Protein 7EZB (pdb70)

Foldseek 3Di:
DAAEEEFEEEEAWDPPLQSVLLQCCQAVVAGDPPDDDDPPDQWDWDWDADPVRRYIYIYTYGYDVLLVRLPRGQEYEQTGEQLDVVRVVCSVVRQVSNCVSHVHHHAYAYEHEPVVPPVRGDHDPVNSVVVCVVVVHHYYYAYSHVGPCSNVRVVVSVVVSVVVVVVVVVVVVD/DQAEEEFEEEEAWFPPLQSVLLVCCQAPVDGDPVLPWHWDAPVVRRYIYIYRYAYDPDGDDQDLADPDRLPRGQEYEQTGEQLDVVRVVCSVSRQNRNCSHHVHHHAYAYEHEPVVPPVRGDHDPVNSVVVCVVVVHHYYYYYSHVGPCSNVRVVVRVVVSVVVVVVVVVD

Sequence (345 aa):
MPAEYRYKIVMLGDGAVGKTAMMTTRFTQNNFFDTTDYKRTIGSDFAVKRLQLDDINAHVTLQIWDLVRQGFYRGARGGLLLYDVTRRRTFINIENWKEEAFRRSSLQKEIPLVVVANKVDLKDSRVVATEEGEEEYAKNNSFMMYVESSALTGENVEEAYANNLCRIMIEEESKDISEMTSTMPAEEYRRYKIVMLGDGAVGKTAMTTRFTQNFFDTDFAVVKRRLQLDDINAHVTLQIWDDLAGQPRFEESSVRQQGFYRGARRGGLLLYDVTRRRRTFINIENWKEEAFRSLQKEIPLVVVANKVDLKDSSRVVATEEGEEEYAKNNSFMYVVESSSALTGENVEEEEAYANNLCRIMIEEESKDISEM

Structure (mmCIF, N/CA/C/O backbone):
data_7EZB
#
_entry.id   7EZB
#
_cell.length_a   68.791
_cell.length_b   68.791
_cell.length_c   66.346
_cell.angle_alpha   90.00
_cell.angle_beta   90.00
_cell.angle_gamma   120.00
#
_symmetry.space_group_name_H-M   'P 31'
#
loop_
_entity.id
_entity.type
_entity.pdbx_description
1 polymer 'Thorarchaeota Rab'
2 non-polymer "GUANOSINE-5'-DIPHOSPHATE"
3 non-polymer 'MAGNESIUM ION'
4 water water
#
loop_
_atom_site.group_PDB
_atom_site.id
_atom_site.type_symbol
_atom_site.label_atom_id
_atom_site.label_alt_id
_atom_site.label_comp_id
_atom_site.label_asym_id
_atom_site.label_entity_id
_atom_site.label_seq_id
_atom_site.pdbx_PDB_ins_code
_atom_site.Cartn_x
_atom_site.Cartn_y
_atom_site.Cartn_z
_atom_site.occupancy
_atom_site.B_iso_or_equiv
_atom_site.auth_seq_id
_atom_site.auth_comp_id
_atom_site.auth_asym_id
_atom_site.auth_atom_id
_atom_site.pdbx_PDB_model_num
ATOM 1 N N . MET A 1 1 ? -11.770 0.559 -17.403 1.00 36.15 1 MET A N 1
ATOM 2 C CA . MET A 1 1 ? -11.021 1.204 -18.475 1.00 41.75 1 MET A CA 1
ATOM 3 C C . MET A 1 1 ? -10.087 2.258 -17.884 1.00 34.39 1 MET A C 1
ATOM 4 O O . MET A 1 1 ? -10.441 2.931 -16.914 1.00 37.28 1 MET A O 1
ATOM 9 N N . PRO A 1 2 ? -8.889 2.392 -18.445 1.00 34.60 2 PRO A N 1
ATOM 10 C CA . PRO A 1 2 ? -7.955 3.397 -17.929 1.00 29.83 2 PRO A CA 1
ATOM 11 C C . PRO A 1 2 ? -8.444 4.803 -18.229 1.00 33.58 2 PRO A C 1
ATOM 12 O O . PRO A 1 2 ? -9.173 5.044 -19.194 1.00 32.31 2 PRO A O 1
ATOM 16 N N . ALA A 1 3 ? -8.053 5.735 -17.365 1.00 23.43 3 ALA A N 1
ATOM 17 C CA . ALA A 1 3 ? -8.221 7.147 -17.666 1.00 24.15 3 ALA A CA 1
ATOM 18 C C . ALA A 1 3 ? -7.289 7.511 -18.813 1.00 25.55 3 ALA A C 1
ATOM 19 O O . ALA A 1 3 ? -6.176 6.991 -18.906 1.00 28.18 3 ALA A O 1
ATOM 21 N N . GLU A 1 4 ? -7.728 8.425 -19.676 1.00 22.19 4 GLU A N 1
ATOM 22 C CA . GLU A 1 4 ? -6.990 8.756 -20.890 1.00 20.83 4 GLU A CA 1
ATOM 23 C C . GLU A 1 4 ? -6.525 10.203 -20.844 1.00 17.99 4 GLU A C 1
ATOM 24 O O . GLU A 1 4 ? -7.309 11.107 -20.527 1.00 25.56 4 GLU A O 1
ATOM 30 N N . TYR A 1 5 ? -5.250 10.417 -21.163 1.00 14.71 5 TYR A N 1
ATOM 31 C CA . TYR A 1 5 ? -4.672 11.746 -21.173 1.00 13.48 5 TYR A CA 1
ATOM 32 C C . TYR A 1 5 ? -3.856 11.905 -22.444 1.00 20.62 5 TYR A C 1
ATOM 33 O O . TYR A 1 5 ? -3.358 10.925 -23.001 1.00 16.89 5 TYR A O 1
ATOM 42 N N . ARG A 1 6 ? -3.738 13.150 -22.907 1.00 16.40 6 ARG A N 1
ATOM 43 C CA . ARG A 1 6 ? -3.011 13.473 -24.132 1.00 15.69 6 ARG A CA 1
ATOM 44 C C . ARG A 1 6 ? -2.186 14.721 -23.874 1.00 14.38 6 ARG A C 1
ATOM 45 O O . ARG A 1 6 ? -2.733 15.726 -23.398 1.00 16.42 6 ARG A O 1
ATOM 53 N N . TYR A 1 7 ? -0.896 14.685 -24.226 1.00 11.59 7 TYR A N 1
ATOM 54 C CA . TYR A 1 7 ? -0.032 15.843 -24.012 1.00 10.33 7 TYR A CA 1
ATOM 55 C C . TYR A 1 7 ? 0.999 16.008 -25.114 1.00 11.95 7 TYR A C 1
ATOM 56 O O . TYR A 1 7 ? 1.562 15.029 -25.606 1.00 14.20 7 TYR A O 1
ATOM 65 N N . LYS A 1 8 ? 1.282 17.265 -25.444 1.00 13.04 8 LYS A N 1
ATOM 66 C CA . LYS A 1 8 ? 2.448 17.631 -26.237 1.00 13.85 8 LYS A CA 1
ATOM 67 C C . LYS A 1 8 ? 3.579 17.976 -25.281 1.00 11.69 8 LYS A C 1
ATOM 68 O O . LYS A 1 8 ? 3.385 18.756 -24.342 1.00 12.84 8 LYS A O 1
ATOM 74 N N . ILE A 1 9 ? 4.753 17.399 -25.517 1.00 12.17 9 ILE A N 1
ATOM 75 C CA . ILE A 1 9 ? 5.931 17.736 -24.731 1.00 11.61 9 ILE A CA 1
ATOM 76 C C . ILE A 1 9 ? 7.068 18.114 -25.670 1.00 12.58 9 ILE A C 1
ATOM 77 O O . ILE A 1 9 ? 7.093 17.728 -26.841 1.00 13.84 9 ILE A O 1
ATOM 82 N N . VAL A 1 10 ? 8.007 18.897 -25.141 1.00 12.18 10 VAL A N 1
ATOM 83 C CA . VAL A 1 10 ? 9.160 19.379 -25.899 1.00 11.78 10 VAL A CA 1
ATOM 84 C C . VAL A 1 10 ? 10.450 18.810 -25.320 1.00 11.78 10 VAL A C 1
ATOM 85 O O . VAL A 1 10 ? 10.605 18.700 -24.096 1.00 12.77 10 VAL A O 1
ATOM 89 N N . MET A 1 11 ? 11.378 18.458 -26.213 1.00 12.46 11 MET A N 1
ATOM 90 C CA . MET A 1 11 ? 12.743 18.088 -25.847 1.00 11.93 11 MET A CA 1
ATOM 91 C C . MET A 1 11 ? 13.620 19.328 -25.996 1.00 12.51 11 MET A C 1
ATOM 92 O O . MET A 1 11 ? 13.671 19.933 -27.071 1.00 14.95 11 MET A O 1
ATOM 97 N N . LEU A 1 12 ? 14.298 19.708 -24.918 1.00 11.98 12 LEU A N 1
ATOM 98 C CA . LEU A 1 12 ? 15.091 20.925 -24.879 1.00 12.61 12 LEU A CA 1
ATOM 99 C C . LEU A 1 12 ? 16.544 20.591 -24.584 1.00 12.28 12 LEU A C 1
ATOM 100 O O . LEU A 1 12 ? 16.848 19.599 -23.917 1.00 14.00 12 LEU A O 1
ATOM 105 N N . GLY A 1 13 ? 17.435 21.436 -25.080 1.00 12.42 13 GLY A N 1
ATOM 106 C CA . GLY A 1 13 ? 18.856 21.303 -24.813 1.00 15.97 13 GLY A CA 1
ATOM 107 C C . GLY A 1 13 ? 19.679 21.587 -26.053 1.00 16.72 13 GLY A C 1
ATOM 108 O O . GLY A 1 13 ? 19.182 21.604 -27.181 1.00 16.97 13 GLY A O 1
ATOM 109 N N . ASP A 1 14 ? 20.973 21.808 -25.833 1.00 14.65 14 ASP A N 1
ATOM 110 C CA . ASP A 1 14 ? 21.897 22.194 -26.892 1.00 16.62 14 ASP A CA 1
ATOM 111 C C . ASP A 1 14 ? 22.015 21.081 -27.934 1.00 16.29 14 ASP A C 1
ATOM 112 O O . ASP A 1 14 ? 21.600 19.937 -27.734 1.00 16.00 14 ASP A O 1
ATOM 117 N N . GLY A 1 15 ? 22.606 21.432 -29.071 1.00 20.54 15 GLY A N 1
ATOM 118 C CA . GLY A 1 15 ? 22.814 20.434 -30.105 1.00 18.31 15 GLY A CA 1
ATOM 119 C C . GLY A 1 15 ? 23.708 19.309 -29.616 1.00 19.86 15 GLY A C 1
ATOM 120 O O . GLY A 1 15 ? 24.639 19.520 -28.832 1.00 18.72 15 GLY A O 1
ATOM 121 N N . ALA A 1 16 ? 23.400 18.098 -30.074 1.00 15.74 16 ALA A N 1
ATOM 122 C CA . ALA A 1 16 ? 24.178 16.891 -29.800 1.00 16.63 16 ALA A CA 1
ATOM 123 C C . ALA A 1 16 ? 24.144 16.449 -28.339 1.00 17.68 16 ALA A C 1
ATOM 124 O O . ALA A 1 16 ? 25.009 15.681 -27.909 1.00 17.96 16 ALA A O 1
ATOM 126 N N . VAL A 1 17 ? 23.155 16.886 -27.554 1.00 14.76 17 VAL A N 1
ATOM 127 C CA . VAL A 1 17 ? 23.046 16.381 -26.184 1.00 13.37 17 VAL A CA 1
ATOM 128 C C . VAL A 1 17 ? 22.339 15.035 -26.130 1.00 15.19 17 VAL A C 1
ATOM 129 O O . VAL A 1 17 ? 22.440 14.331 -25.114 1.00 13.78 17 VAL A O 1
ATOM 133 N N 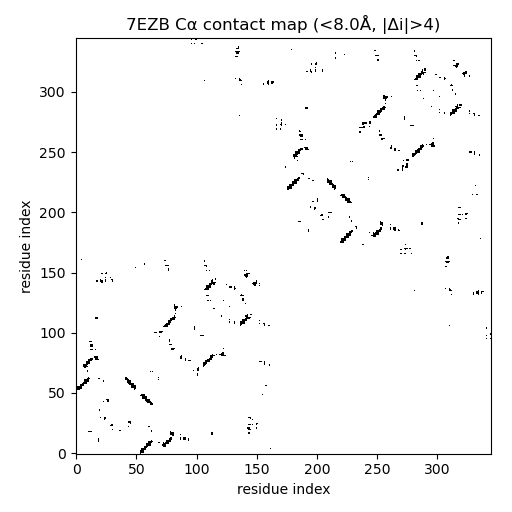. GLY A 1 18 ? 21.642 14.666 -27.194 1.00 14.16 18 GLY A N 1
ATOM 134 C CA . GLY A 1 18 ? 20.926 13.411 -27.269 1.00 14.09 18 GLY A CA 1
ATOM 135 C C . GLY A 1 18 ? 19.415 13.506 -27.302 1.00 12.68 18 GLY A C 1
ATOM 136 O O . GLY A 1 18 ? 18.755 12.525 -26.931 1.00 12.44 18 GLY A O 1
ATOM 137 N N . LYS A 1 19 ? 18.848 14.649 -27.710 1.00 11.32 19 LYS A N 1
ATOM 138 C CA . LYS A 1 19 ? 17.398 14.791 -27.761 1.00 9.97 19 LYS A CA 1
ATOM 139 C C . LYS A 1 19 ? 16.778 13.786 -28.721 1.00 14.25 19 LYS A C 1
ATOM 140 O O . LYS A 1 19 ? 15.819 13.096 -28.373 1.00 13.81 19 LYS A O 1
ATOM 146 N N . THR A 1 20 ? 17.310 13.694 -29.941 1.00 12.58 20 THR A N 1
ATOM 147 C CA . THR A 1 20 ? 16.788 12.711 -30.886 1.00 12.73 20 THR A CA 1
ATOM 148 C C . THR A 1 20 ? 17.022 11.293 -30.384 1.00 12.13 20 THR A C 1
ATOM 149 O O . THR A 1 20 ? 16.109 10.453 -30.417 1.00 13.62 20 THR A O 1
ATOM 153 N N . ALA A 1 21 ? 18.235 11.007 -29.910 1.00 10.49 21 ALA A N 1
ATOM 154 C CA . ALA A 1 21 ? 18.532 9.651 -29.453 1.00 10.62 21 ALA A CA 1
ATOM 155 C C . ALA A 1 21 ? 17.630 9.233 -28.296 1.00 10.59 21 ALA A C 1
ATOM 156 O O . ALA A 1 21 ? 17.174 8.081 -28.241 1.00 11.65 21 ALA A O 1
ATOM 158 N N . MET A 1 22 ? 17.368 10.146 -27.348 1.00 11.32 22 MET A N 1
ATOM 159 C CA A MET A 1 22 ? 16.464 9.805 -26.259 0.64 9.06 22 MET A CA 1
ATOM 160 C CA B MET A 1 22 ? 16.454 9.827 -26.252 0.36 10.73 22 MET A CA 1
ATOM 161 C C . MET A 1 22 ? 15.054 9.537 -26.779 1.00 12.90 22 MET A C 1
ATOM 162 O O . MET A 1 22 ? 14.385 8.589 -26.327 1.00 11.53 22 MET A O 1
ATOM 171 N N . THR A 1 23 ? 14.586 10.356 -27.726 1.00 10.79 23 THR A N 1
ATOM 172 C CA . THR A 1 23 ? 13.253 10.143 -28.280 1.00 11.64 23 THR A CA 1
ATOM 173 C C . THR A 1 23 ? 13.168 8.817 -29.031 1.00 11.66 23 THR A C 1
ATOM 174 O O . THR A 1 23 ? 12.194 8.075 -28.872 1.00 13.38 23 THR A O 1
ATOM 178 N N . THR A 1 24 ? 14.184 8.495 -29.842 1.00 10.76 24 THR A N 1
ATOM 179 C CA . THR A 1 24 ? 14.225 7.209 -30.537 1.00 11.03 24 THR A CA 1
ATOM 180 C C . THR A 1 24 ? 14.251 6.046 -29.549 1.00 11.76 24 THR A C 1
ATOM 181 O O . THR A 1 24 ? 13.563 5.041 -29.744 1.00 12.36 24 THR A O 1
ATOM 185 N N . ARG A 1 25 ? 15.064 6.151 -28.492 1.00 11.93 25 ARG A N 1
ATOM 186 C CA . ARG A 1 25 ? 15.085 5.104 -27.475 1.00 11.09 25 ARG A CA 1
ATOM 187 C C . ARG A 1 25 ? 13.704 4.916 -26.852 1.00 10.04 25 ARG A C 1
ATOM 188 O O . ARG A 1 25 ? 13.236 3.783 -26.687 1.00 12.42 25 ARG A O 1
ATOM 196 N N . PHE A 1 26 ? 13.009 6.013 -26.553 1.00 12.00 26 PHE A N 1
ATOM 197 C CA . PHE A 1 26 ? 11.708 5.888 -25.899 1.00 11.64 26 PHE A CA 1
ATOM 198 C C . PHE A 1 26 ? 10.643 5.329 -26.838 1.00 12.94 26 PHE A C 1
ATOM 199 O O . PHE A 1 26 ? 9.813 4.505 -26.429 1.00 17.04 26 PHE A O 1
ATOM 207 N N . THR A 1 27 ? 10.624 5.784 -28.089 1.00 12.83 27 THR A N 1
ATOM 208 C CA . THR A 1 27 ? 9.521 5.443 -28.982 1.00 14.70 27 THR A CA 1
ATOM 209 C C . THR A 1 27 ? 9.789 4.209 -29.829 1.00 14.24 27 THR A C 1
ATOM 210 O O . THR A 1 27 ? 8.850 3.456 -30.132 1.00 19.52 27 THR A O 1
ATOM 214 N N . GLN A 1 28 ? 11.042 3.963 -30.219 1.00 14.46 28 GLN A N 1
ATOM 215 C CA . GLN A 1 28 ? 11.388 2.812 -31.038 1.00 16.03 28 GLN A CA 1
ATOM 216 C C . GLN A 1 28 ? 12.263 1.788 -30.317 1.00 13.76 28 GLN A C 1
ATOM 217 O O . GLN A 1 28 ? 12.522 0.720 -30.870 1.00 15.81 28 GLN A O 1
ATOM 2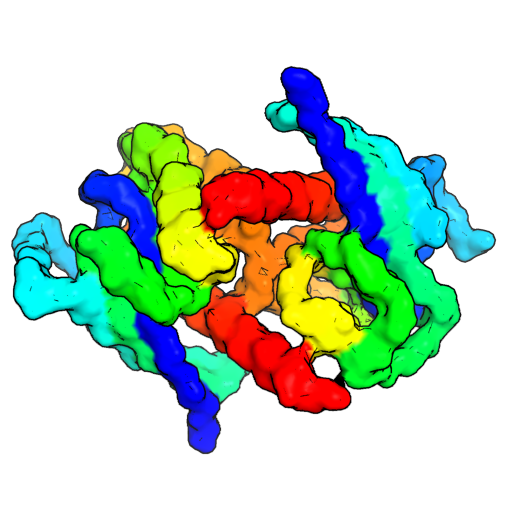23 N N . ASN A 1 29 ? 12.697 2.084 -29.095 1.00 15.24 29 ASN A N 1
ATOM 224 C CA A ASN A 1 29 ? 13.457 1.161 -28.247 0.57 13.45 29 ASN A CA 1
ATOM 225 C CA B ASN A 1 29 ? 13.423 1.119 -28.268 0.43 13.50 29 ASN A CA 1
ATOM 226 C C .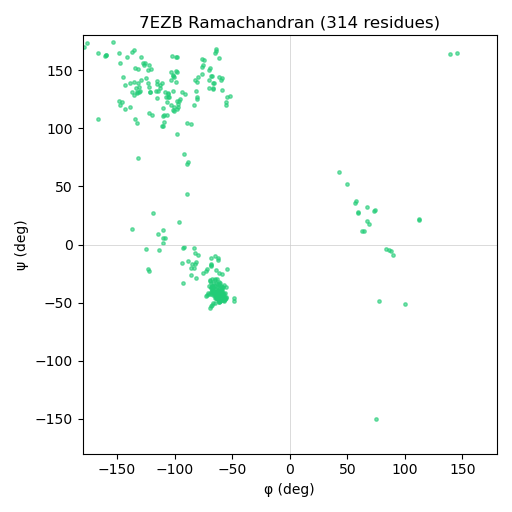 ASN A 1 29 ? 14.689 0.597 -28.950 1.00 15.75 29 ASN A C 1
ATOM 227 O O . ASN A 1 29 ? 14.968 -0.604 -28.937 1.00 16.26 29 ASN A O 1
ATOM 236 N N . PHE A 1 30 ? 15.465 1.503 -29.546 1.00 11.54 30 PHE A N 1
ATOM 237 C CA . PHE A 1 30 ? 16.792 1.138 -30.033 1.00 12.24 30 PHE A CA 1
ATOM 238 C C . PHE A 1 30 ? 17.673 2.375 -30.044 1.00 11.88 30 PHE A C 1
ATOM 239 O O . PHE A 1 30 ? 17.227 3.484 -29.750 1.00 11.59 30 PHE A O 1
ATOM 247 N N . PHE A 1 31 ? 18.951 2.152 -30.363 1.00 11.62 31 PHE A N 1
ATOM 248 C CA . PHE A 1 31 ? 19.946 3.209 -30.477 1.00 10.37 31 PHE A CA 1
ATOM 249 C C . PHE A 1 31 ? 20.800 2.901 -31.700 1.00 12.55 31 PHE A C 1
ATOM 250 O O . PHE A 1 31 ? 21.124 1.738 -31.951 1.00 13.81 31 PHE A O 1
ATOM 258 N N . ASP A 1 32 ? 21.133 3.934 -32.483 1.00 13.01 32 ASP A N 1
ATOM 259 C CA . ASP A 1 32 ? 21.992 3.767 -33.657 1.00 14.68 32 ASP A CA 1
ATOM 260 C C . ASP A 1 32 ? 22.806 5.040 -33.827 1.00 16.52 32 ASP A C 1
ATOM 261 O O . ASP A 1 32 ? 22.225 6.116 -34.003 1.00 17.82 32 ASP A O 1
ATOM 266 N N . THR A 1 33 ? 24.144 4.929 -33.779 1.00 17.04 33 THR A N 1
ATOM 267 C CA A THR A 1 33 ? 25.005 6.091 -34.000 0.63 20.88 33 THR A CA 1
ATOM 268 C CA B THR A 1 33 ? 24.981 6.109 -33.989 0.37 21.07 33 THR A CA 1
ATOM 269 C C . THR A 1 33 ? 24.685 6.766 -35.324 1.00 24.97 33 THR A C 1
ATOM 270 O O . THR A 1 33 ? 24.780 7.994 -35.448 1.00 27.41 33 THR A O 1
ATOM 277 N N . ASP A 1 34 ? 24.316 5.973 -36.327 1.00 23.21 34 ASP A N 1
ATOM 278 C CA . ASP A 1 34 ? 24.050 6.471 -37.667 1.00 26.59 34 ASP A CA 1
ATOM 279 C C . ASP A 1 34 ? 22.567 6.724 -37.924 1.00 28.15 34 ASP A C 1
ATOM 280 O O . ASP A 1 34 ? 22.157 6.806 -39.088 1.00 36.46 34 ASP A O 1
ATOM 285 N N . TYR A 1 35 ? 21.758 6.864 -36.870 1.00 23.77 35 TYR A N 1
ATOM 286 C CA . TYR A 1 35 ? 20.350 7.191 -37.065 1.00 24.02 35 TYR A CA 1
ATOM 287 C C . TYR A 1 35 ? 20.230 8.508 -37.812 1.00 32.21 35 TYR A C 1
ATOM 288 O O . TYR A 1 35 ? 20.903 9.486 -37.475 1.00 36.35 35 TYR A O 1
ATOM 297 N N . LYS A 1 36 ? 19.380 8.528 -38.839 1.00 38.01 36 LYS A N 1
ATOM 298 C CA . LYS A 1 36 ? 19.107 9.729 -39.620 1.00 41.29 36 LYS A CA 1
ATOM 299 C C . LYS A 1 36 ? 17.717 10.216 -39.233 1.00 44.94 36 LYS A C 1
ATOM 300 O O . LYS A 1 36 ? 16.717 9.553 -39.529 1.00 50.08 36 LYS A O 1
ATOM 306 N N . ARG A 1 37 ? 17.646 11.358 -38.560 1.00 42.70 37 ARG A N 1
ATOM 307 C CA . ARG A 1 37 ? 16.358 11.987 -38.312 1.00 47.22 37 ARG A CA 1
ATOM 308 C C . ARG A 1 37 ? 15.934 12.741 -39.563 1.00 45.37 37 ARG A C 1
ATOM 309 O O . ARG A 1 37 ? 16.761 13.352 -40.245 1.00 50.23 37 ARG A O 1
ATOM 317 N N . THR A 1 38 ? 14.650 12.676 -39.886 1.00 51.15 38 THR A N 1
ATOM 318 C CA . THR A 1 38 ? 14.158 13.328 -41.091 1.00 61.61 38 THR A CA 1
ATOM 319 C C . THR A 1 38 ? 13.498 14.659 -40.759 1.00 57.07 38 THR A C 1
ATOM 320 O O . THR A 1 38 ? 12.858 14.813 -39.714 1.00 54.68 38 THR A O 1
ATOM 324 N N . ILE A 1 39 ? 13.677 15.623 -41.664 1.00 54.56 39 ILE A N 1
ATOM 325 C CA . ILE A 1 39 ? 13.098 16.950 -41.525 1.00 59.09 39 ILE A CA 1
ATOM 326 C C . ILE A 1 39 ? 11.578 16.909 -41.660 1.00 57.99 39 ILE A C 1
ATOM 327 O O . ILE A 1 39 ? 10.889 17.846 -41.236 1.00 53.06 39 ILE A O 1
ATOM 332 N N . GLY A 1 40 ? 11.033 15.829 -42.218 1.00 56.09 40 GLY A N 1
ATOM 333 C CA . GLY A 1 40 ? 9.613 15.748 -42.502 1.00 68.83 40 GLY A CA 1
ATOM 334 C C . GLY A 1 40 ? 8.789 15.201 -41.356 1.00 76.86 40 GLY A C 1
ATOM 335 O O . GLY A 1 40 ? 7.886 14.385 -41.566 1.00 86.95 40 GLY A O 1
ATOM 336 N N . SER A 1 41 ? 9.083 15.657 -40.139 1.00 67.51 41 SER A N 1
ATOM 337 C CA . SER A 1 41 ? 8.420 15.137 -38.951 1.00 64.78 41 SER A CA 1
ATOM 338 C C . SER A 1 41 ? 8.683 16.036 -37.750 1.00 60.32 41 SER A C 1
ATOM 339 O O . SER A 1 41 ? 9.801 16.067 -37.225 1.00 63.35 41 SER A O 1
ATOM 342 N N . ASP A 1 42 ? 7.660 16.768 -37.308 1.00 54.22 42 ASP A N 1
ATOM 343 C CA . ASP A 1 42 ? 7.823 17.619 -36.135 1.00 53.81 42 ASP A CA 1
ATOM 344 C C . ASP A 1 42 ? 7.953 16.790 -34.866 1.00 46.67 42 ASP A C 1
ATOM 345 O O . ASP A 1 42 ? 8.704 17.157 -33.953 1.00 44.78 42 ASP A O 1
ATOM 350 N N . PHE A 1 43 ? 7.236 15.671 -34.786 1.00 33.95 43 PHE A N 1
ATOM 351 C CA . PHE A 1 43 ? 7.105 14.986 -33.509 1.00 24.50 43 PHE A CA 1
ATOM 352 C C . PHE A 1 43 ? 7.003 13.477 -33.682 1.00 23.62 43 PHE A C 1
ATOM 353 O O . PHE A 1 43 ? 6.605 12.960 -34.731 1.00 29.95 43 PHE A O 1
ATOM 361 N N . ALA A 1 44 ? 7.372 12.776 -32.619 1.00 20.84 44 ALA A N 1
ATOM 362 C CA . ALA A 1 44 ? 7.116 11.351 -32.494 1.00 21.88 44 ALA A CA 1
ATOM 363 C C . ALA A 1 44 ? 5.936 11.145 -31.561 1.00 22.55 44 ALA A C 1
ATOM 364 O O . ALA A 1 44 ? 5.562 12.033 -30.797 1.00 22.93 44 ALA A O 1
ATOM 366 N N . VAL A 1 45 ? 5.355 9.956 -31.622 1.00 23.78 45 VAL A N 1
ATOM 367 C CA . VAL A 1 45 ? 4.202 9.622 -30.802 1.00 21.00 45 VAL A CA 1
ATOM 368 C C . VAL A 1 45 ? 4.536 8.401 -29.960 1.00 20.19 45 VAL A C 1
ATOM 369 O O . VAL A 1 45 ? 5.123 7.430 -30.451 1.00 26.28 45 VAL A O 1
ATOM 373 N N . LYS A 1 46 ? 4.180 8.467 -28.688 1.00 20.20 46 LYS A N 1
ATOM 374 C CA . LYS A 1 46 ? 4.303 7.342 -27.777 1.00 25.70 46 LYS A CA 1
ATOM 375 C C . LYS A 1 46 ? 2.979 7.194 -27.049 1.00 17.85 46 LYS A C 1
ATOM 376 O O . LYS A 1 46 ? 2.398 8.189 -26.615 1.00 18.62 46 LYS A O 1
ATOM 382 N N . ARG A 1 47 ? 2.495 5.963 -26.935 1.00 22.38 47 ARG A N 1
ATOM 383 C CA . ARG A 1 47 ? 1.379 5.638 -26.056 1.00 26.34 47 ARG A CA 1
ATOM 384 C C . ARG A 1 47 ? 1.937 4.857 -24.876 1.00 22.38 47 ARG A C 1
ATOM 385 O O . ARG A 1 47 ? 2.656 3.869 -25.066 1.00 28.97 47 ARG A O 1
ATOM 393 N N . LEU A 1 48 ? 1.638 5.324 -23.664 1.00 20.33 48 LEU A N 1
ATOM 394 C CA . LEU A 1 48 ? 2.262 4.805 -22.456 1.00 23.81 48 LEU A CA 1
ATOM 395 C C . LEU A 1 48 ? 1.176 4.468 -21.446 1.00 23.63 48 LEU A C 1
ATOM 396 O O . LEU A 1 48 ? 0.279 5.280 -21.208 1.00 25.54 48 LEU A O 1
ATOM 401 N N . GLN A 1 49 ? 1.254 3.282 -20.849 1.00 26.52 49 GLN A N 1
ATOM 402 C CA . GLN A 1 49 ? 0.343 2.900 -19.777 1.00 26.46 49 GLN A CA 1
ATOM 403 C C . GLN A 1 49 ? 1.053 3.059 -18.440 1.00 35.79 49 GLN A C 1
ATOM 404 O O . GLN A 1 49 ? 2.186 2.594 -18.279 1.00 38.36 49 GLN A O 1
ATOM 410 N N . LEU A 1 50 ? 0.385 3.715 -17.484 1.00 27.89 50 LEU A N 1
ATOM 411 C CA . LEU A 1 50 ? 0.881 3.860 -16.115 1.00 32.32 50 LEU A CA 1
ATOM 412 C C . LEU A 1 50 ? 0.019 3.004 -15.188 1.00 45.36 50 LEU A C 1
ATOM 413 O O . LEU A 1 50 ? -1.109 3.386 -14.853 1.00 35.97 50 LEU A O 1
ATOM 418 N N . ASP A 1 51 ? 0.571 1.865 -14.749 1.00 46.54 51 ASP A N 1
ATOM 419 C CA . ASP A 1 51 ? -0.185 0.911 -13.935 1.00 61.18 51 ASP A CA 1
ATOM 420 C C . ASP A 1 51 ? -0.576 1.498 -12.586 1.00 65.32 51 ASP A C 1
ATOM 421 O O . ASP A 1 51 ? -1.686 1.258 -12.096 1.00 64.31 51 ASP A O 1
ATOM 426 N N . ASP A 1 52 ? 0.338 2.237 -11.953 1.00 70.34 52 ASP A N 1
ATOM 427 C CA . ASP A 1 52 ? 0.118 2.720 -10.594 1.00 66.53 52 ASP A CA 1
ATOM 428 C C . ASP A 1 52 ? -1.181 3.504 -10.450 1.00 63.68 52 ASP A C 1
ATOM 429 O O . ASP A 1 52 ? -1.716 3.598 -9.340 1.00 69.81 52 ASP A O 1
ATOM 434 N N . ILE A 1 53 ? -1.723 4.036 -11.547 1.00 39.94 53 ILE A N 1
ATOM 435 C CA . ILE A 1 53 ? -2.901 4.893 -11.467 1.00 42.86 53 ILE A CA 1
ATOM 436 C C . ILE A 1 53 ? -3.917 4.578 -12.557 1.00 44.21 53 ILE A C 1
ATOM 437 O O . ILE A 1 53 ? -4.860 5.349 -12.775 1.00 44.04 53 ILE A O 1
ATOM 442 N N . ASN A 1 54 ? -3.740 3.447 -13.230 1.00 31.79 54 ASN A N 1
ATOM 443 C CA . ASN A 1 54 ? -4.579 3.022 -14.353 1.00 29.64 54 ASN A CA 1
ATOM 444 C C . ASN A 1 54 ? -4.892 4.184 -15.293 1.00 26.54 54 ASN A C 1
ATOM 445 O O . ASN A 1 54 ? -6.039 4.588 -15.479 1.00 28.85 54 ASN A O 1
ATOM 450 N N . ALA A 1 55 ? -3.832 4.723 -15.882 1.00 23.92 55 ALA A N 1
ATOM 451 C CA . ALA A 1 55 ? -3.923 5.870 -16.766 1.00 21.27 55 ALA A CA 1
ATOM 452 C C . ALA A 1 55 ? -3.140 5.561 -18.029 1.00 20.92 55 ALA A C 1
ATOM 453 O O . ALA A 1 55 ? -2.049 4.987 -17.969 1.00 24.90 55 ALA A O 1
ATOM 455 N N . HIS A 1 56 ? -3.697 5.947 -19.166 1.00 20.85 56 HIS A N 1
ATOM 456 C CA . HIS A 1 56 ? -3.043 5.780 -20.454 1.00 21.01 56 HIS A CA 1
ATOM 457 C C . HIS A 1 56 ? -2.754 7.168 -21.008 1.00 17.25 56 HIS A C 1
ATOM 458 O O . HIS A 1 56 ? -3.630 8.043 -20.975 1.00 18.46 56 HIS A O 1
ATOM 465 N N . VAL A 1 57 ? -1.525 7.386 -21.478 1.00 15.47 57 VAL A N 1
ATOM 466 C CA . VAL A 1 57 ? -1.091 8.697 -21.949 1.00 14.66 57 VAL A CA 1
ATOM 467 C C . VAL A 1 57 ? -0.645 8.574 -23.398 1.00 15.49 57 VAL A C 1
ATOM 468 O O . VAL A 1 57 ? 0.137 7.680 -23.738 1.00 20.69 57 VAL A O 1
ATOM 472 N N . THR A 1 58 ? -1.132 9.476 -24.246 1.00 15.46 58 THR A N 1
ATOM 473 C CA . THR A 1 58 ? -0.640 9.610 -25.615 1.00 15.83 58 THR A CA 1
ATOM 474 C C . THR A 1 58 ? 0.194 10.885 -25.655 1.00 16.33 58 THR A C 1
ATOM 475 O O . THR A 1 58 ? -0.306 11.966 -25.315 1.00 17.62 58 THR A O 1
ATOM 479 N N . LEU A 1 59 ? 1.458 10.758 -26.048 1.00 16.24 59 LEU A N 1
ATOM 480 C CA . LEU A 1 59 ? 2.391 11.877 -26.066 1.00 14.79 59 LEU A CA 1
ATOM 481 C C . LEU A 1 59 ? 2.768 12.215 -27.495 1.00 15.23 59 LEU A C 1
ATOM 482 O O . LEU A 1 59 ? 3.038 11.322 -28.305 1.00 16.83 59 LEU A O 1
ATOM 487 N N . GLN A 1 60 ? 2.800 13.506 -27.793 1.00 17.17 60 GLN A N 1
ATOM 488 C CA . GLN A 1 60 ? 3.469 14.022 -28.980 1.00 15.76 60 GLN A CA 1
ATOM 489 C C . GLN A 1 60 ? 4.777 14.611 -28.484 1.00 13.57 60 GLN A C 1
ATOM 490 O O . GLN A 1 60 ? 4.762 15.529 -27.660 1.00 16.41 60 GLN A O 1
ATOM 496 N N . ILE A 1 61 ? 5.901 14.098 -28.978 1.00 14.59 61 ILE A N 1
ATOM 497 C CA . ILE A 1 61 ? 7.215 14.485 -28.482 1.00 12.63 61 ILE A CA 1
ATOM 498 C C . ILE A 1 61 ? 7.892 15.303 -29.568 1.00 15.34 61 ILE A C 1
ATOM 499 O O . ILE A 1 61 ? 8.290 14.766 -30.603 1.00 16.30 61 ILE A O 1
ATOM 504 N N . TRP A 1 62 ? 8.047 16.599 -29.315 1.00 13.62 62 TRP A N 1
ATOM 505 C CA . TRP A 1 62 ? 8.554 17.542 -30.300 1.00 15.37 62 TRP A CA 1
ATOM 506 C C . TRP A 1 62 ? 10.034 17.802 -30.064 1.00 16.17 62 TRP A C 1
ATOM 507 O O . TRP A 1 62 ? 10.469 17.965 -28.919 1.00 17.75 62 TRP A O 1
ATOM 518 N N . ASP A 1 63 ? 10.791 17.889 -31.153 1.00 20.82 63 ASP A N 1
ATOM 519 C CA . ASP A 1 63 ? 12.244 17.977 -31.075 1.00 32.68 63 ASP A CA 1
ATOM 520 C C . ASP A 1 63 ? 12.725 18.808 -32.256 1.00 36.23 63 ASP A C 1
ATOM 521 O O . ASP A 1 63 ? 12.417 18.478 -33.404 1.00 44.95 63 ASP A O 1
ATOM 526 N N . LEU A 1 64 ? 13.458 19.886 -31.974 1.00 36.14 64 LEU A N 1
ATOM 527 C CA . LEU A 1 64 ? 13.961 20.782 -33.015 1.00 45.37 64 LEU A CA 1
ATOM 528 C C . LEU A 1 64 ? 14.959 20.063 -33.916 1.00 49.40 64 LEU A C 1
ATOM 529 O O . LEU A 1 64 ? 16.028 19.648 -33.466 1.00 49.77 64 LEU A O 1
ATOM 534 N N . VAL A 1 73 ? 9.683 30.030 -35.885 1.00 54.29 73 VAL A N 1
ATOM 535 C CA . VAL A 1 73 ? 9.928 28.614 -35.633 1.00 55.12 73 VAL A CA 1
ATOM 536 C C . VAL A 1 73 ? 9.687 28.283 -34.164 1.00 45.58 73 VAL A C 1
ATOM 537 O O . VAL A 1 73 ? 8.947 27.349 -33.843 1.00 38.50 73 VAL A O 1
ATOM 541 N N . ARG A 1 74 ? 10.307 29.069 -33.277 1.00 53.00 74 ARG A N 1
ATOM 542 C CA . ARG A 1 74 ? 10.248 28.773 -31.847 1.00 49.38 74 ARG A CA 1
ATOM 543 C C . ARG A 1 74 ? 8.821 28.820 -31.319 1.00 46.72 74 ARG A C 1
ATOM 544 O O . ARG A 1 74 ? 8.416 27.954 -30.535 1.00 37.16 74 ARG A O 1
ATOM 552 N N . GLN A 1 75 ? 8.044 29.830 -31.724 1.00 42.84 75 GLN A N 1
ATOM 553 C CA . GLN A 1 75 ? 6.682 29.958 -31.213 1.00 45.49 75 GLN A CA 1
ATOM 554 C C . GLN A 1 75 ? 5.865 28.701 -31.491 1.00 39.85 75 GLN A C 1
ATOM 555 O O . GLN A 1 75 ? 5.214 28.158 -30.589 1.00 29.40 75 GLN A O 1
ATOM 561 N N . GLY A 1 76 ? 5.903 28.213 -32.733 1.00 35.33 76 GLY A N 1
ATOM 562 C CA . GLY A 1 76 ? 5.187 26.993 -33.064 1.00 31.35 76 GLY A CA 1
ATOM 563 C C . GLY A 1 76 ? 5.745 25.765 -32.375 1.00 29.55 76 GLY A C 1
ATOM 564 O O . GLY A 1 76 ? 4.996 24.840 -32.045 1.00 25.41 76 GLY A O 1
ATOM 565 N N . PHE A 1 77 ? 7.059 25.729 -32.155 1.00 25.89 77 PHE A N 1
ATOM 566 C CA . PHE A 1 77 ? 7.650 24.599 -31.449 1.00 22.72 77 PHE A CA 1
ATOM 567 C C . PHE A 1 77 ? 7.059 24.472 -30.052 1.00 20.24 77 PHE A C 1
ATOM 568 O O . PHE A 1 77 ? 6.655 23.381 -29.630 1.00 19.73 77 PHE A O 1
ATOM 576 N N . TYR A 1 78 ? 6.987 25.586 -29.321 1.00 21.50 78 TYR A N 1
ATOM 577 C CA . TYR A 1 78 ? 6.549 25.529 -27.928 1.00 22.95 78 TYR A CA 1
ATOM 578 C C . TYR A 1 78 ? 5.034 25.482 -27.779 1.00 22.81 78 TYR A C 1
ATOM 579 O O . TYR A 1 78 ? 4.537 24.924 -26.792 1.00 21.81 78 TYR A O 1
ATOM 588 N N . ARG A 1 79 ? 4.294 26.053 -28.728 1.00 21.94 79 ARG A N 1
ATOM 589 C CA . ARG A 1 79 ? 2.861 26.275 -28.551 1.00 23.17 79 ARG A CA 1
ATOM 590 C C . ARG A 1 79 ? 2.144 24.999 -28.127 1.00 24.21 79 ARG A C 1
ATOM 591 O O . ARG A 1 79 ? 2.302 23.946 -28.744 1.00 23.09 79 ARG A O 1
ATOM 599 N N . GLY A 1 80 ? 1.378 25.092 -27.043 1.00 20.42 80 GLY A N 1
ATOM 600 C CA . GLY A 1 80 ? 0.586 23.967 -26.595 1.00 19.12 80 GLY A CA 1
ATOM 601 C C . GLY A 1 80 ? 1.298 22.944 -25.733 1.00 19.86 80 GLY A C 1
ATOM 602 O O . GLY A 1 80 ? 0.648 21.990 -25.281 1.00 20.91 80 GLY A O 1
ATOM 603 N N . ALA A 1 81 ? 2.604 23.084 -25.501 1.00 16.42 81 ALA A N 1
ATOM 604 C CA . ALA A 1 81 ? 3.333 22.122 -24.686 1.00 14.17 81 ALA A CA 1
ATOM 605 C C . ALA A 1 81 ? 2.872 22.176 -23.233 1.00 14.44 81 ALA A C 1
ATOM 606 O O . ALA A 1 81 ? 2.641 23.253 -22.681 1.00 15.82 81 ALA A O 1
ATOM 608 N N . ARG A 1 82 ? 2.736 20.997 -22.621 1.00 13.58 82 ARG A N 1
ATOM 609 C CA . ARG A 1 82 ? 2.383 20.883 -21.208 1.00 13.89 82 ARG A CA 1
ATOM 610 C C . ARG A 1 82 ? 3.535 20.384 -20.345 1.00 12.83 82 ARG A C 1
ATOM 611 O O . ARG A 1 82 ? 3.376 20.242 -19.129 1.00 13.92 82 ARG A O 1
ATOM 619 N N . GLY A 1 83 ? 4.696 20.135 -20.934 1.00 11.53 83 GLY A N 1
ATOM 620 C CA . GLY A 1 83 ? 5.835 19.645 -20.171 1.00 10.62 83 GLY A CA 1
ATOM 621 C C . GLY A 1 83 ? 7.016 19.488 -21.101 1.00 10.64 83 GLY A C 1
ATOM 622 O O . GLY A 1 83 ? 6.892 19.610 -22.326 1.00 10.60 83 GLY A O 1
ATOM 623 N N . GLY A 1 84 ? 8.174 19.254 -20.501 1.00 10.21 84 GLY A N 1
ATOM 624 C CA . GLY A 1 84 ? 9.357 19.025 -21.311 1.00 10.88 84 GLY A CA 1
ATOM 625 C C . GLY A 1 84 ? 10.462 18.313 -20.567 1.00 10.33 84 GLY A C 1
ATOM 626 O O . GLY A 1 84 ? 10.456 18.213 -19.336 1.00 10.31 84 GLY A O 1
ATOM 627 N N . LEU A 1 85 ? 11.404 17.776 -21.345 1.00 10.88 85 LEU A N 1
ATOM 628 C CA . LEU A 1 85 ? 12.648 17.239 -20.808 1.00 9.55 85 LEU A CA 1
ATOM 629 C C . LEU A 1 85 ? 13.765 18.220 -21.135 1.00 11.41 85 LEU A C 1
ATOM 630 O O . LEU A 1 85 ? 13.901 18.659 -22.282 1.00 13.42 85 LEU A O 1
ATOM 635 N N . LEU A 1 86 ? 14.556 18.572 -20.127 1.00 10.56 86 LEU A N 1
ATOM 636 C CA . LEU A 1 86 ? 15.601 19.585 -20.263 1.00 12.71 86 LEU A CA 1
ATOM 637 C C . LEU A 1 86 ? 16.938 18.851 -20.187 1.00 11.95 86 LEU A C 1
ATOM 638 O O . LEU A 1 86 ? 17.383 18.480 -19.098 1.00 13.09 86 LEU A O 1
ATOM 643 N N . LEU A 1 87 ? 17.572 18.637 -21.340 1.00 10.59 87 LEU A N 1
ATOM 644 C CA . LEU A 1 87 ? 18.719 17.744 -21.436 1.00 11.02 87 LEU A CA 1
ATOM 645 C C . LEU A 1 87 ? 20.033 18.506 -21.470 1.00 15.07 87 LEU A C 1
ATOM 646 O O . LEU A 1 87 ? 20.143 19.580 -22.067 1.00 15.09 87 LEU A O 1
ATOM 651 N N . TYR A 1 88 ? 21.048 17.898 -20.863 1.00 13.21 88 TYR A N 1
ATOM 652 C CA . TYR A 1 88 ? 22.422 18.274 -21.142 1.00 11.65 88 TYR A CA 1
ATOM 653 C C . TYR A 1 88 ? 23.262 17.018 -21.321 1.00 14.84 88 TYR A C 1
ATOM 654 O O . TYR A 1 88 ? 22.823 15.909 -21.021 1.00 13.61 88 TYR A O 1
ATOM 663 N N . ASP A 1 89 ? 24.476 17.215 -21.839 1.00 13.50 89 ASP A N 1
ATOM 664 C CA . ASP A 1 89 ? 25.443 16.148 -22.075 1.00 13.34 89 ASP A CA 1
ATOM 665 C C . ASP A 1 89 ? 26.458 16.214 -20.934 1.00 16.45 89 ASP A C 1
ATOM 666 O O . ASP A 1 89 ? 27.164 17.217 -20.796 1.00 16.54 89 ASP A O 1
ATOM 671 N N . VAL A 1 90 ? 26.519 15.165 -20.101 1.00 14.26 90 VAL A N 1
ATOM 672 C CA . VAL A 1 90 ? 27.399 15.208 -18.933 1.00 15.47 90 VAL A CA 1
ATOM 673 C C . VAL A 1 90 ? 28.873 15.334 -19.291 1.00 17.44 90 VAL A C 1
ATOM 674 O O . VAL A 1 90 ? 29.685 15.632 -18.410 1.00 18.31 90 VAL A O 1
ATOM 678 N N . THR A 1 91 ? 29.238 15.116 -20.555 1.00 16.26 91 THR A N 1
ATOM 679 C CA . THR A 1 91 ? 30.621 15.252 -20.989 1.00 17.37 91 THR A CA 1
ATOM 680 C C . THR A 1 91 ? 30.958 16.643 -21.514 1.00 17.37 91 THR A C 1
ATOM 681 O O . THR A 1 91 ? 32.111 16.871 -21.886 1.00 21.55 91 THR A O 1
ATOM 685 N N . ARG A 1 92 ? 29.995 17.569 -21.570 1.00 19.68 92 ARG A N 1
ATOM 686 C CA . ARG A 1 92 ? 30.261 18.910 -22.090 1.00 19.09 92 ARG A CA 1
ATOM 687 C C . ARG A 1 92 ? 29.646 19.958 -21.168 1.00 17.47 92 ARG A C 1
ATOM 688 O O . ARG A 1 92 ? 28.425 20.144 -21.158 1.00 19.88 92 ARG A O 1
ATOM 696 N N . ARG A 1 93 ? 30.499 20.678 -20.429 1.00 20.76 93 ARG A N 1
ATOM 697 C CA . ARG A 1 93 ? 29.992 21.599 -19.410 1.00 22.54 93 ARG A CA 1
ATOM 698 C C . ARG A 1 93 ? 29.166 22.730 -20.011 1.00 19.19 93 ARG A C 1
ATOM 699 O O . ARG A 1 93 ? 28.212 23.208 -19.378 1.00 20.13 93 ARG A O 1
ATOM 707 N N . ARG A 1 94 ? 29.512 23.184 -21.216 1.00 22.04 94 ARG A N 1
ATOM 708 C CA . ARG A 1 94 ? 28.746 24.265 -21.829 1.00 20.01 94 ARG A CA 1
ATOM 709 C C . ARG A 1 94 ? 27.274 23.892 -21.990 1.00 22.69 94 ARG A C 1
ATOM 710 O O . ARG A 1 94 ? 26.394 24.746 -21.835 1.00 20.73 94 ARG A O 1
ATOM 718 N N . THR A 1 95 ? 26.980 22.625 -22.303 1.00 19.26 95 THR A N 1
ATOM 719 C CA . THR A 1 95 ? 25.581 22.241 -22.459 1.00 18.26 95 THR A CA 1
ATOM 720 C C . THR A 1 95 ? 24.833 22.291 -21.133 1.00 16.08 95 THR A C 1
ATOM 721 O O . THR A 1 95 ? 23.625 22.547 -21.114 1.00 16.35 95 THR A O 1
ATOM 725 N N . PHE A 1 96 ? 25.531 22.053 -20.020 1.00 17.25 96 PHE A N 1
ATOM 726 C CA . PHE A 1 96 ? 24.913 22.203 -18.708 1.00 14.92 96 PHE A CA 1
ATOM 727 C C . PHE A 1 96 ? 24.686 23.672 -18.376 1.00 17.92 96 PHE A C 1
ATOM 728 O O . PHE A 1 96 ? 23.618 24.043 -17.871 1.00 18.54 96 PHE A O 1
ATOM 736 N N . ILE A 1 97 ? 25.671 24.530 -18.658 1.00 19.02 97 ILE A N 1
ATOM 737 C CA . ILE A 1 97 ? 25.477 25.958 -18.402 1.00 20.09 97 ILE A CA 1
ATOM 738 C C . ILE A 1 97 ? 24.248 26.482 -19.140 1.00 23.74 97 ILE A C 1
ATOM 739 O O . ILE A 1 97 ? 23.503 27.324 -18.619 1.00 23.17 97 ILE A O 1
ATOM 744 N N . ASN A 1 98 ? 23.977 25.949 -20.329 1.00 19.45 98 ASN A N 1
ATOM 745 C CA . ASN A 1 98 ? 22.923 26.487 -21.176 1.00 18.49 98 ASN A CA 1
ATOM 746 C C . ASN A 1 98 ? 21.523 25.996 -20.833 1.00 16.29 98 ASN A C 1
ATOM 747 O O . ASN A 1 98 ? 20.559 26.531 -21.396 1.00 18.65 98 ASN A O 1
ATOM 752 N N . ILE A 1 99 ? 21.364 25.030 -19.919 1.00 16.46 99 ILE A N 1
ATOM 753 C CA . ILE A 1 99 ? 20.006 24.556 -19.648 1.00 14.19 99 ILE A CA 1
ATOM 754 C C . ILE A 1 99 ? 19.128 25.680 -19.101 1.00 14.63 99 ILE A C 1
ATOM 755 O O . ILE A 1 99 ? 17.927 25.729 -19.390 1.00 16.66 99 ILE A O 1
ATOM 760 N N . GLU A 1 100 ? 19.711 26.617 -18.346 1.00 15.68 100 GLU A N 1
ATOM 761 C CA . GLU A 1 100 ? 18.924 27.742 -17.854 1.00 16.49 100 GLU A CA 1
ATOM 762 C C . GLU A 1 100 ? 18.399 28.593 -19.003 1.00 18.22 100 GLU A C 1
ATOM 763 O O . GLU A 1 100 ? 17.280 29.121 -18.943 1.00 19.71 100 GLU A O 1
ATOM 769 N N . ASN A 1 101 ? 19.194 28.748 -20.059 1.00 18.54 101 ASN A N 1
ATOM 770 C CA . ASN A 1 101 ? 18.727 29.541 -21.192 1.00 19.10 101 ASN A CA 1
ATOM 771 C C . ASN A 1 101 ? 17.572 28.847 -21.903 1.00 18.20 101 ASN A C 1
ATOM 772 O O . ASN A 1 101 ? 16.637 29.510 -22.370 1.00 19.22 101 ASN A O 1
ATOM 777 N N . TRP A 1 102 ? 17.609 27.513 -21.974 1.00 16.25 102 TRP A N 1
ATOM 778 C CA . TRP A 1 102 ? 16.497 26.774 -22.575 1.00 16.07 102 TRP A CA 1
ATOM 779 C C . TRP A 1 102 ? 15.229 26.890 -21.735 1.00 16.67 102 TRP A C 1
ATOM 780 O O . TRP A 1 102 ? 14.135 27.100 -22.277 1.00 17.92 102 TRP A O 1
ATOM 791 N N . LYS A 1 103 ? 15.355 26.761 -20.414 1.00 14.33 103 LYS A N 1
ATOM 792 C CA . LYS A 1 103 ? 14.201 26.941 -19.540 1.00 13.43 103 LYS A CA 1
ATOM 793 C C . LYS A 1 103 ? 13.587 28.320 -19.744 1.00 15.90 103 LYS A C 1
ATOM 794 O O . LYS A 1 103 ? 12.367 28.455 -19.896 1.00 17.20 103 LYS A O 1
ATOM 800 N N . GLU A 1 104 ? 14.425 29.364 -19.755 1.00 16.18 104 GLU A N 1
ATOM 801 C CA . GLU A 1 104 ? 13.905 30.716 -19.936 1.00 16.46 104 GLU A CA 1
ATOM 802 C C . GLU A 1 104 ? 13.231 30.884 -21.294 1.00 19.09 104 GLU A C 1
ATOM 803 O O . GLU A 1 104 ? 12.182 31.533 -21.390 1.00 20.31 104 GLU A O 1
ATOM 809 N N . GLU A 1 105 ? 13.812 30.304 -22.351 1.00 18.73 105 GLU A N 1
ATOM 810 C CA . GLU A 1 105 ? 13.213 30.436 -23.680 1.00 18.34 105 GLU A CA 1
ATOM 811 C C . GLU A 1 105 ? 11.822 29.814 -23.717 1.00 17.23 105 GLU A C 1
ATOM 812 O O . GLU A 1 105 ? 10.871 30.427 -24.224 1.00 20.39 105 GLU A O 1
ATOM 818 N N . ALA A 1 106 ? 11.689 28.603 -23.165 1.00 17.87 106 ALA A N 1
ATOM 819 C CA . ALA A 1 106 ? 10.401 27.913 -23.142 1.00 16.20 106 ALA A CA 1
ATOM 820 C C . ALA A 1 106 ? 9.375 28.724 -22.364 1.00 18.35 106 ALA A C 1
ATOM 821 O O . ALA A 1 106 ? 8.254 28.958 -22.833 1.00 17.05 106 ALA A O 1
ATOM 823 N N . PHE A 1 107 ? 9.751 29.184 -21.173 1.00 15.57 107 PHE A N 1
ATOM 824 C CA . PHE A 1 107 ? 8.781 29.886 -20.336 1.00 15.55 107 PHE A CA 1
ATOM 825 C C . PHE A 1 107 ? 8.378 31.216 -20.959 1.00 18.41 107 PHE A C 1
ATOM 826 O O . PHE A 1 107 ? 7.214 31.627 -20.864 1.00 20.62 107 PHE A O 1
ATOM 834 N N . ARG A 1 108 ? 9.320 31.897 -21.616 1.00 17.75 108 ARG A N 1
ATOM 835 C CA A ARG A 1 108 ? 8.989 33.161 -22.265 0.44 20.46 108 ARG A CA 1
ATOM 836 C CA B ARG A 1 108 ? 8.998 33.162 -22.269 0.56 20.46 108 ARG A CA 1
ATOM 837 C C . ARG A 1 108 ? 8.068 32.946 -23.459 1.00 20.30 108 ARG A C 1
ATOM 838 O O . ARG A 1 108 ? 7.139 33.732 -23.680 1.00 21.75 108 ARG A O 1
ATOM 853 N N . SER A 1 109 ? 8.305 31.886 -24.234 1.00 20.49 109 SER A N 1
ATOM 854 C CA A SER A 1 109 ? 7.472 31.622 -25.403 0.45 20.91 109 SER A CA 1
ATOM 855 C CA B SER A 1 109 ? 7.469 31.629 -25.403 0.55 20.82 109 SER A CA 1
ATOM 856 C C . SER A 1 109 ? 6.051 31.248 -24.997 1.00 21.23 109 SER A C 1
ATOM 857 O O . SER A 1 109 ? 5.081 31.669 -25.641 1.00 25.00 109 SER A O 1
ATOM 862 N N . LEU A 1 110 ? 5.910 30.458 -23.935 1.00 19.32 110 LEU A N 1
ATOM 863 C CA . LEU A 1 110 ? 4.597 30.006 -23.485 1.00 20.48 110 LEU A CA 1
ATOM 864 C C . LEU A 1 110 ? 3.905 31.016 -22.582 1.00 24.48 110 LEU A C 1
ATOM 865 O O . LEU A 1 110 ? 2.692 30.904 -22.370 1.00 28.37 110 LEU A O 1
ATOM 870 N N . GLN A 1 111 ? 4.654 31.981 -22.043 1.00 21.92 111 GLN A N 1
ATOM 871 C CA . GLN A 1 111 ? 4.157 32.949 -21.063 1.00 20.33 111 GLN A CA 1
ATOM 872 C C . GLN A 1 111 ? 3.629 32.283 -19.797 1.00 23.37 111 GLN A C 1
ATOM 873 O O . GLN A 1 111 ? 2.764 32.833 -19.104 1.00 24.67 111 GLN A O 1
ATOM 879 N N . LYS A 1 112 ? 4.158 31.101 -19.492 1.00 19.40 112 LYS A N 1
ATOM 880 C CA . LYS A 1 112 ? 3.845 30.406 -18.251 1.00 21.96 112 LYS A CA 1
ATOM 881 C C . LYS A 1 112 ? 4.951 29.400 -17.987 1.00 24.11 112 LYS A C 1
ATOM 882 O O . LYS A 1 112 ? 5.722 29.047 -18.885 1.00 20.70 112 LYS A O 1
ATOM 888 N N . GLU A 1 113 ? 5.015 28.934 -16.745 1.00 18.91 113 GLU A N 1
ATOM 889 C CA . GLU A 1 113 ? 5.870 27.806 -16.418 1.00 16.58 113 GLU A CA 1
ATOM 890 C C . GLU A 1 113 ? 5.174 26.512 -16.830 1.00 16.61 113 GLU A C 1
ATOM 891 O O . GLU A 1 113 ? 3.946 26.401 -16.770 1.00 21.28 113 GLU A O 1
ATOM 897 N N . ILE A 1 114 ? 5.961 25.552 -17.291 1.00 13.44 114 ILE A N 1
ATOM 898 C CA . ILE A 1 114 ? 5.474 24.183 -17.488 1.00 14.52 114 ILE A CA 1
ATOM 899 C C . ILE A 1 114 ? 6.431 23.268 -16.741 1.00 16.03 114 ILE A C 1
ATOM 900 O O . ILE A 1 114 ? 7.600 23.626 -16.553 1.00 14.43 114 ILE A O 1
ATOM 905 N N . PRO A 1 115 ? 5.998 22.083 -16.319 1.00 12.68 115 PRO A N 1
ATOM 906 C CA . PRO A 1 115 ? 6.933 21.183 -15.638 1.00 13.19 115 PRO A CA 1
ATOM 907 C C . PRO A 1 115 ? 8.033 20.715 -16.568 1.00 12.21 115 PRO A C 1
ATOM 908 O O . PRO A 1 115 ? 7.792 20.379 -17.728 1.00 12.26 115 PRO A O 1
ATOM 912 N N . LEU A 1 116 ? 9.257 20.671 -16.032 1.00 11.25 116 LEU A N 1
ATOM 913 C CA . LEU A 1 116 ? 10.409 20.159 -16.736 1.00 10.84 116 LEU A CA 1
ATOM 914 C C . LEU A 1 116 ? 11.103 19.146 -15.845 1.00 11.11 116 LEU A C 1
ATOM 915 O O . LEU A 1 116 ? 11.188 19.326 -14.628 1.00 11.78 116 LEU A O 1
ATOM 920 N N . VAL A 1 117 ? 11.591 18.078 -16.454 1.00 9.49 117 VAL A N 1
ATOM 921 C CA . VAL A 1 117 ? 12.487 17.136 -15.794 1.00 9.15 117 VAL A CA 1
ATOM 922 C C . VAL A 1 117 ? 13.889 17.388 -16.340 1.00 9.84 117 VAL A C 1
ATOM 923 O O . VAL A 1 117 ? 14.093 17.401 -17.563 1.00 10.93 117 VAL A O 1
ATOM 927 N N . VAL A 1 118 ? 14.853 17.607 -15.436 1.00 10.43 118 VAL A N 1
ATOM 928 C CA . VAL A 1 118 ? 16.249 17.803 -15.837 1.00 9.62 118 VAL A CA 1
ATOM 929 C C . VAL A 1 118 ? 16.872 16.439 -16.106 1.00 11.22 118 VAL A C 1
ATOM 930 O O . VAL A 1 118 ? 16.803 15.537 -15.259 1.00 11.34 118 VAL A O 1
ATOM 934 N N . VAL A 1 119 ? 17.474 16.279 -17.284 1.00 9.90 119 VAL A N 1
ATOM 935 C CA . VAL A 1 119 ? 17.988 14.988 -17.724 1.00 10.13 119 VAL A CA 1
ATOM 936 C C . VAL A 1 119 ? 19.472 15.144 -18.010 1.00 11.18 119 VAL A C 1
ATOM 937 O O . VAL A 1 119 ? 19.859 15.852 -18.945 1.00 12.03 119 VAL A O 1
ATOM 941 N N . ALA A 1 120 ? 20.304 14.497 -17.207 1.00 11.43 120 ALA A N 1
ATOM 942 C CA . ALA A 1 120 ? 21.744 14.453 -17.455 1.00 12.90 120 ALA A CA 1
ATOM 943 C C . ALA A 1 120 ? 21.978 13.236 -18.333 1.00 13.72 120 ALA A C 1
ATOM 944 O O . ALA A 1 120 ? 21.915 12.103 -17.852 1.00 12.47 120 ALA A O 1
ATOM 946 N N . ASN A 1 121 ? 22.220 13.456 -19.625 1.00 10.67 121 ASN A N 1
ATOM 947 C CA . ASN A 1 121 ? 22.308 12.367 -20.590 1.00 11.51 121 ASN A CA 1
ATOM 948 C C . ASN A 1 121 ? 23.757 11.994 -20.885 1.00 14.33 121 ASN A C 1
ATOM 949 O O . ASN A 1 121 ? 24.693 12.769 -20.646 1.00 14.79 121 ASN A O 1
ATOM 954 N N . LYS A 1 122 ? 23.919 10.785 -21.444 1.00 12.93 122 LYS A N 1
ATOM 955 C CA . LYS A 1 122 ? 25.215 10.188 -21.804 1.00 13.77 122 LYS A CA 1
ATOM 956 C C . LYS A 1 122 ? 26.001 9.697 -20.592 1.00 13.26 122 LYS A C 1
ATOM 957 O O . LYS A 1 122 ? 27.237 9.681 -20.614 1.00 15.13 122 LYS A O 1
ATOM 963 N N . VAL A 1 123 ? 25.312 9.276 -19.525 1.00 12.16 123 VAL A N 1
ATOM 964 C CA . VAL A 1 123 ? 26.023 8.856 -18.318 1.00 14.57 123 VAL A CA 1
ATOM 965 C C . VAL A 1 123 ? 26.815 7.568 -18.519 1.00 16.20 123 VAL A C 1
ATOM 966 O O . VAL A 1 123 ? 27.640 7.211 -17.668 1.00 17.80 123 VAL A O 1
ATOM 970 N N . ASP A 1 124 ? 26.591 6.862 -19.630 1.00 13.29 124 ASP A N 1
ATOM 971 C CA . ASP A 1 124 ? 27.387 5.683 -19.936 1.00 14.29 124 ASP A CA 1
ATOM 972 C C . ASP A 1 124 ? 28.827 6.053 -20.264 1.00 17.25 124 ASP A C 1
ATOM 973 O O . ASP A 1 124 ? 29.699 5.178 -20.228 1.00 19.77 124 ASP A O 1
ATOM 978 N N . LEU A 1 125 ? 29.091 7.325 -20.576 1.00 14.71 125 LEU A N 1
ATOM 979 C CA . LEU A 1 125 ? 30.435 7.792 -20.935 1.00 18.14 125 LEU A CA 1
ATOM 980 C C . LEU A 1 125 ? 31.173 8.213 -19.664 1.00 22.94 125 LEU A C 1
ATOM 981 O O . LEU A 1 125 ? 31.469 9.386 -19.428 1.00 22.24 125 LEU A O 1
ATOM 986 N N . LYS A 1 126 ? 31.491 7.207 -18.847 1.00 23.97 126 LYS A N 1
ATOM 987 C CA . LYS A 1 126 ? 31.995 7.477 -17.503 1.00 31.30 126 LYS A CA 1
ATOM 988 C C . LYS A 1 126 ? 33.352 8.169 -17.533 1.00 28.05 126 LYS A C 1
ATOM 989 O O . LYS A 1 126 ? 33.601 9.099 -16.754 1.00 29.49 126 LYS A O 1
ATOM 995 N N . ASP A 1 127 ? 34.240 7.743 -18.432 1.00 24.07 127 ASP A N 1
ATOM 996 C CA . ASP A 1 127 ? 35.605 8.259 -18.416 1.00 31.47 127 ASP A CA 1
ATOM 997 C C . ASP A 1 127 ? 35.704 9.704 -18.891 1.00 37.50 127 ASP A C 1
ATOM 998 O O . ASP A 1 127 ? 36.686 10.380 -18.563 1.00 32.64 127 ASP A O 1
ATOM 1003 N N . SER A 1 128 ? 34.718 10.201 -19.639 1.00 27.37 128 SER A N 1
ATOM 1004 C CA . SER A 1 128 ? 34.754 11.575 -20.124 1.00 21.03 128 SER A CA 1
ATOM 1005 C C . SER A 1 128 ? 33.726 12.470 -19.447 1.00 19.88 128 SER A C 1
ATOM 1006 O O . SER A 1 128 ? 33.505 13.597 -19.903 1.00 23.88 128 SER A O 1
ATOM 1009 N N . ARG A 1 129 ? 33.108 12.011 -18.361 1.00 21.04 129 ARG A N 1
ATOM 1010 C CA . ARG A 1 129 ? 32.119 12.832 -17.676 1.00 19.69 129 ARG A CA 1
ATOM 1011 C C . ARG A 1 129 ? 32.802 14.006 -16.985 1.00 19.72 129 ARG A C 1
ATOM 1012 O O . ARG A 1 129 ? 33.846 13.842 -16.341 1.00 26.04 129 ARG A O 1
ATOM 1020 N N . VAL A 1 130 ? 32.220 15.196 -17.131 1.00 19.76 130 VAL A N 1
ATOM 1021 C CA . VAL A 1 130 ? 32.740 16.386 -16.471 1.00 19.33 130 VAL A CA 1
ATOM 1022 C C . VAL A 1 130 ? 31.732 17.077 -15.557 1.00 20.60 130 VAL A C 1
ATOM 1023 O O . VAL A 1 130 ? 32.156 17.820 -14.658 1.00 26.77 130 VAL A O 1
ATOM 1027 N N . VAL A 1 131 ? 30.426 16.885 -15.743 1.00 19.64 131 VAL A N 1
ATOM 1028 C CA . VAL A 1 131 ? 29.409 17.473 -14.875 1.00 19.98 131 VAL A CA 1
ATOM 1029 C C . VAL A 1 131 ? 28.997 16.425 -13.852 1.00 18.80 131 VAL A C 1
ATOM 1030 O O . VAL A 1 131 ? 28.460 15.368 -14.214 1.00 19.48 131 VAL A O 1
ATOM 1034 N N . ALA A 1 132 ? 29.221 16.732 -12.575 1.00 19.61 132 ALA A N 1
ATOM 1035 C CA . ALA A 1 132 ? 28.946 15.783 -11.511 1.00 22.38 132 ALA A CA 1
ATOM 1036 C C . ALA A 1 132 ? 27.450 15.685 -11.235 1.00 19.43 132 ALA A C 1
ATOM 1037 O 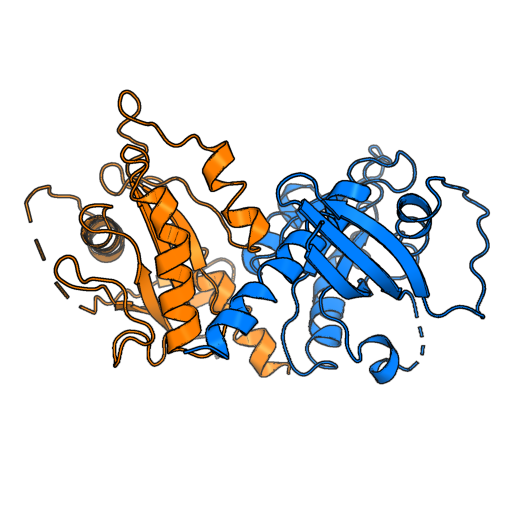O . ALA A 1 132 ? 26.687 16.636 -11.450 1.00 18.94 132 ALA A O 1
ATOM 1039 N N . THR A 1 133 ? 27.043 14.511 -10.742 1.00 19.67 133 THR A N 1
ATOM 1040 C CA . THR A 1 133 ? 25.656 14.270 -10.348 1.00 19.26 133 THR A CA 1
ATOM 1041 C C . THR A 1 133 ? 25.117 15.392 -9.464 1.00 17.78 133 THR A C 1
ATOM 1042 O O . THR A 1 133 ? 24.001 15.889 -9.670 1.00 17.63 133 THR A O 1
ATOM 1046 N N . GLU A 1 134 ? 25.901 15.799 -8.464 1.00 17.99 134 GLU A N 1
ATOM 1047 C CA . GLU A 1 134 ? 25.419 16.763 -7.480 1.00 22.54 134 GLU A CA 1
ATOM 1048 C C . GLU A 1 134 ? 25.139 18.128 -8.105 1.00 20.91 134 GLU A C 1
ATOM 1049 O O . GLU A 1 134 ? 24.239 18.843 -7.652 1.00 20.01 134 GLU A O 1
ATOM 1055 N N . GLU A 1 135 ? 25.879 18.496 -9.154 1.00 22.59 135 GLU A N 1
ATOM 1056 C CA . GLU A 1 135 ? 25.631 19.771 -9.825 1.00 23.60 135 GLU A CA 1
ATOM 1057 C C . GLU A 1 135 ? 24.251 19.789 -10.465 1.00 17.93 135 GLU A C 1
ATOM 1058 O O . GLU A 1 135 ? 23.508 20.779 -10.357 1.00 19.49 135 GLU A O 1
ATOM 1064 N N . GLY A 1 136 ? 23.893 18.699 -11.147 1.00 16.80 136 GLY A N 1
ATOM 1065 C CA . GLY A 1 136 ? 22.577 18.616 -11.757 1.00 13.50 136 GLY A CA 1
ATOM 1066 C C . GLY A 1 136 ? 21.464 18.522 -10.731 1.00 16.20 136 GLY A C 1
ATOM 1067 O O . GLY A 1 136 ? 20.410 19.157 -10.879 1.00 13.99 136 GLY A O 1
ATOM 1068 N N . GLU A 1 137 ? 21.682 17.736 -9.674 1.00 14.69 137 GLU A N 1
ATOM 1069 C CA . GLU A 1 137 ? 20.697 17.647 -8.599 1.00 13.08 137 GLU A CA 1
ATOM 1070 C C . GLU A 1 137 ? 20.425 19.011 -7.992 1.00 13.71 137 GLU A C 1
ATOM 1071 O O . GLU A 1 137 ? 19.272 19.346 -7.697 1.00 15.98 137 GLU A O 1
ATOM 1077 N N . GLU A 1 138 ? 21.482 19.806 -7.784 1.00 14.05 138 GLU A N 1
ATOM 1078 C CA A GLU A 1 138 ? 21.302 21.119 -7.173 0.46 14.82 138 GLU A CA 1
ATOM 1079 C CA B GLU A 1 138 ? 21.317 21.126 -7.179 0.54 14.83 138 GLU A CA 1
ATOM 1080 C C . GLU A 1 138 ? 20.515 22.058 -8.082 1.00 14.29 138 GLU A C 1
ATOM 1081 O O . GLU A 1 138 ? 19.604 22.753 -7.615 1.00 14.94 138 GLU A O 1
ATOM 1092 N N . TYR A 1 139 ? 20.842 22.089 -9.382 1.00 15.65 139 TYR A N 1
ATOM 1093 C CA . TYR A 1 139 ? 20.080 22.931 -10.303 1.00 13.25 139 TYR A CA 1
ATOM 1094 C C . TYR A 1 139 ? 18.604 22.545 -10.292 1.00 13.26 139 TYR A C 1
ATOM 1095 O O . TYR A 1 139 ? 17.721 23.407 -10.223 1.00 13.76 139 TYR A O 1
ATOM 1104 N N . ALA A 1 140 ? 18.321 21.245 -10.354 1.00 12.27 140 ALA A N 1
ATOM 1105 C CA . ALA A 1 140 ? 16.933 20.794 -10.372 1.00 10.24 140 ALA A CA 1
ATOM 1106 C C . ALA A 1 140 ? 16.219 21.182 -9.084 1.00 10.75 140 ALA A C 1
ATOM 1107 O O . ALA A 1 140 ? 15.108 21.720 -9.116 1.00 12.17 140 ALA A O 1
ATOM 1109 N N . LYS A 1 141 ? 16.859 20.933 -7.938 1.00 11.23 141 LYS A N 1
ATOM 1110 C CA . LYS A 1 141 ? 16.246 21.252 -6.651 1.00 14.04 141 LYS A CA 1
ATOM 1111 C C . LYS A 1 141 ? 15.928 22.744 -6.532 1.00 14.80 141 LYS A C 1
ATOM 1112 O O . LYS A 1 141 ? 14.861 23.124 -6.020 1.00 13.25 141 LYS A O 1
ATOM 1118 N N . ASN A 1 142 ? 16.825 23.607 -7.026 1.00 13.44 142 ASN A N 1
ATOM 1119 C CA . ASN A 1 142 ? 16.582 25.053 -6.951 1.00 14.38 142 ASN A CA 1
ATOM 1120 C C . ASN A 1 142 ? 15.333 25.476 -7.720 1.00 12.47 142 ASN A C 1
ATOM 1121 O O . ASN A 1 142 ? 14.766 26.533 -7.412 1.00 15.01 142 ASN A O 1
ATOM 1126 N N . ASN A 1 143 ? 14.913 24.695 -8.717 1.00 12.65 143 ASN A N 1
ATOM 1127 C CA . ASN A 1 143 ? 13.759 24.992 -9.558 1.00 10.84 143 ASN A CA 1
ATOM 1128 C C . ASN A 1 143 ? 12.573 24.077 -9.288 1.00 12.53 143 ASN A C 1
ATOM 1129 O O . ASN A 1 143 ? 11.572 24.154 -10.006 1.00 11.60 143 ASN A O 1
ATOM 1134 N N . SER A 1 144 ? 12.660 23.219 -8.273 1.00 10.81 144 SER A N 1
ATOM 1135 C CA . SER A 1 144 ? 11.625 22.213 -8.003 1.00 9.80 144 SER A CA 1
ATOM 1136 C C . SER A 1 144 ? 11.383 21.316 -9.211 1.00 9.25 144 SER A C 1
ATOM 1137 O O . SER A 1 144 ? 10.246 20.930 -9.487 1.00 10.49 144 SER A O 1
ATOM 1140 N N . PHE A 1 145 ? 12.446 21.014 -9.953 1.00 10.56 145 PHE A N 1
ATOM 1141 C CA . PHE A 1 145 ? 12.386 20.034 -11.033 1.00 9.43 145 PHE A CA 1
ATOM 1142 C C . PHE A 1 145 ? 12.920 18.695 -10.554 1.00 9.81 145 PHE A C 1
ATOM 1143 O O . PHE A 1 145 ? 13.815 18.623 -9.714 1.00 11.62 145 PHE A O 1
ATOM 1151 N N . MET A 1 146 ? 12.381 17.620 -11.125 1.00 10.12 146 MET A N 1
ATOM 1152 C CA A MET A 1 146 ? 12.999 16.326 -10.894 0.62 10.85 146 MET A CA 1
ATOM 1153 C CA B MET A 1 146 ? 12.960 16.294 -10.960 0.38 11.18 146 MET A CA 1
ATOM 1154 C C . MET A 1 146 ? 14.278 16.199 -11.728 1.00 11.40 146 MET A C 1
ATOM 1155 O O . MET A 1 146 ? 14.511 16.940 -12.681 1.00 11.90 146 MET A O 1
ATOM 1164 N N . TYR A 1 147 ? 15.140 15.260 -11.314 1.00 10.91 147 TYR A N 1
ATOM 1165 C CA . TYR A 1 147 ? 16.443 15.063 -11.941 1.00 10.05 147 TYR A CA 1
ATOM 1166 C C . TYR A 1 147 ? 16.642 13.587 -12.244 1.00 10.22 147 TYR A C 1
ATOM 1167 O O . TYR A 1 147 ? 16.437 12.737 -11.369 1.00 12.81 147 TYR A O 1
ATOM 1176 N N . VAL A 1 148 ? 17.052 13.291 -13.474 1.00 10.51 148 VAL A N 1
ATOM 1177 C CA . VAL A 1 148 ? 17.252 11.912 -13.921 1.00 12.47 148 VAL A CA 1
ATOM 1178 C C . VAL A 1 148 ? 18.592 11.824 -14.637 1.00 9.97 148 VAL A C 1
ATOM 1179 O O . VAL A 1 148 ? 18.895 12.662 -15.489 1.00 12.23 148 VAL A O 1
ATOM 1183 N N . GLU A 1 149 ? 19.380 10.792 -14.323 1.00 11.14 149 GLU A N 1
ATOM 1184 C CA . GLU A 1 149 ? 20.581 10.461 -15.086 1.00 12.48 149 GLU A CA 1
ATOM 1185 C C . GLU A 1 149 ? 20.240 9.367 -16.095 1.00 13.24 149 GLU A C 1
ATOM 1186 O O . GLU A 1 149 ? 19.801 8.278 -15.709 1.00 14.25 149 GLU A O 1
ATOM 1192 N N . SER A 1 150 ? 20.447 9.652 -17.378 1.00 10.03 150 SER A N 1
ATOM 1193 C CA . SER A 1 150 ? 19.983 8.758 -18.434 1.00 15.64 150 SER A CA 1
ATOM 1194 C C . SER A 1 150 ? 21.085 8.425 -19.435 1.00 12.74 150 SER A C 1
ATOM 1195 O O . SER A 1 150 ? 22.101 9.116 -19.557 1.00 12.10 150 SER A O 1
ATOM 1198 N N . SER A 1 151 ? 20.856 7.340 -20.175 1.00 10.58 151 SER A N 1
ATOM 1199 C CA . SER A 1 151 ? 21.662 7.033 -21.348 1.00 11.09 151 SER A CA 1
ATOM 1200 C C . SER A 1 151 ? 20.727 6.539 -22.438 1.00 9.22 151 SER A C 1
ATOM 1201 O O . SER A 1 151 ? 20.074 5.503 -22.278 1.00 10.26 151 SER A O 1
ATOM 1204 N N . ALA A 1 152 ? 20.672 7.262 -23.551 1.00 10.73 152 ALA A N 1
ATOM 1205 C CA . ALA A 1 152 ? 19.939 6.741 -24.699 1.00 10.55 152 ALA A CA 1
ATOM 1206 C C . ALA A 1 152 ? 20.595 5.489 -25.247 1.00 12.33 152 ALA A C 1
ATOM 1207 O O . ALA A 1 152 ? 19.910 4.618 -25.791 1.00 12.04 152 ALA A O 1
ATOM 1209 N N . LEU A 1 153 ? 21.916 5.372 -25.095 1.00 10.18 153 LEU A N 1
ATOM 1210 C CA . LEU A 1 153 ? 22.616 4.212 -25.621 1.00 10.67 153 LEU A CA 1
ATOM 1211 C C . LEU A 1 153 ? 22.221 2.946 -24.865 1.00 11.49 153 LEU A C 1
ATOM 1212 O O . LEU A 1 153 ? 21.852 1.934 -25.472 1.00 11.30 153 LEU A O 1
ATOM 1217 N N . THR A 1 154 ? 22.306 2.970 -23.538 1.00 10.58 154 THR A N 1
ATOM 1218 C CA . THR A 1 154 ? 21.984 1.751 -22.796 1.00 10.93 154 THR A CA 1
ATOM 1219 C C . THR A 1 154 ? 20.506 1.648 -22.456 1.00 11.06 154 THR A C 1
ATOM 1220 O O . THR A 1 154 ? 20.042 0.560 -22.076 1.00 11.89 154 THR A O 1
ATOM 1224 N N . GLY A 1 155 ? 19.763 2.740 -22.598 1.00 10.46 155 GLY A N 1
ATOM 1225 C CA . GLY A 1 155 ? 18.376 2.801 -22.177 1.00 10.78 155 GLY A CA 1
ATOM 1226 C C . GLY A 1 155 ? 18.177 3.204 -20.734 1.00 10.69 155 GLY A C 1
ATOM 1227 O O . GLY A 1 155 ? 17.029 3.373 -20.309 1.00 12.66 155 GLY A O 1
ATOM 1228 N N . GLU A 1 156 ? 19.255 3.345 -19.969 1.00 10.37 156 GLU A N 1
ATOM 1229 C CA . GLU A 1 156 ? 19.150 3.580 -18.534 1.00 13.31 156 GLU A CA 1
ATOM 1230 C C . GLU A 1 156 ? 18.279 4.802 -18.239 1.00 10.16 156 GLU A C 1
ATOM 1231 O O . GLU A 1 156 ? 18.575 5.911 -18.689 1.00 10.70 156 GLU A O 1
ATOM 1237 N N . ASN A 1 157 ? 17.191 4.579 -17.503 1.00 11.79 157 ASN A N 1
ATOM 1238 C CA . ASN A 1 157 ? 16.285 5.605 -16.989 1.00 10.23 157 ASN A CA 1
ATOM 1239 C C . ASN A 1 157 ? 15.567 6.420 -18.058 1.00 11.61 157 ASN A C 1
ATOM 1240 O O . ASN A 1 157 ? 14.955 7.440 -17.731 1.00 13.10 157 ASN A O 1
ATOM 1245 N N . VAL A 1 158 ? 15.603 6.020 -19.323 1.00 10.13 158 VAL A N 1
ATOM 1246 C CA . VAL A 1 158 ? 14.950 6.825 -20.351 1.00 12.58 158 VAL A CA 1
ATOM 1247 C C . VAL A 1 158 ? 13.435 6.794 -20.185 1.00 15.65 158 VAL A C 1
ATOM 1248 O O . VAL A 1 158 ? 12.781 7.842 -20.131 1.00 11.59 158 VAL A O 1
ATOM 1252 N N . GLU A 1 159 ? 12.851 5.600 -20.114 1.00 13.61 159 GLU A N 1
ATOM 1253 C CA . GLU A 1 159 ? 11.410 5.523 -19.871 1.00 13.44 159 GLU A CA 1
ATOM 1254 C C . GLU A 1 159 ? 11.044 6.208 -18.560 1.00 16.02 159 GLU A C 1
ATOM 1255 O O . GLU A 1 159 ? 10.020 6.897 -18.473 1.00 15.95 159 GLU A O 1
ATOM 1261 N N . GLU A 1 160 ? 11.889 6.055 -17.537 1.00 11.80 160 GLU A N 1
ATOM 1262 C CA . GLU A 1 160 ? 11.626 6.661 -16.243 1.00 14.30 160 GLU A CA 1
ATOM 1263 C C . GLU A 1 160 ? 11.481 8.173 -16.362 1.00 13.72 160 GLU A C 1
ATOM 1264 O O . GLU A 1 160 ? 10.583 8.765 -15.753 1.00 14.94 160 GLU A O 1
ATOM 1270 N N . ALA A 1 161 ? 12.358 8.823 -17.137 1.00 12.14 161 ALA A N 1
ATOM 1271 C CA . ALA A 1 161 ? 12.265 10.274 -17.268 1.00 10.40 161 ALA A CA 1
ATOM 1272 C C . ALA A 1 161 ? 10.934 10.687 -17.886 1.00 11.00 161 ALA A C 1
ATOM 1273 O O . ALA A 1 161 ? 10.267 11.612 -17.399 1.00 11.71 161 ALA A O 1
ATOM 1275 N N . TYR A 1 162 ? 10.539 10.031 -18.976 1.00 9.70 162 TYR A N 1
ATOM 1276 C CA . TYR A 1 162 ? 9.268 10.386 -19.600 1.00 9.90 162 TYR A CA 1
ATOM 1277 C C . TYR A 1 162 ? 8.090 10.033 -18.704 1.00 11.56 162 TYR A C 1
ATOM 1278 O O . TYR A 1 162 ? 7.118 10.801 -18.628 1.00 11.37 162 TYR A O 1
ATOM 1287 N N . ALA A 1 163 ? 8.150 8.884 -18.019 1.00 10.45 163 ALA A N 1
ATOM 1288 C CA . ALA A 1 163 ? 7.049 8.492 -17.143 1.00 11.03 163 ALA A CA 1
ATOM 1289 C C . ALA A 1 163 ? 6.892 9.475 -15.993 1.00 10.53 163 ALA A C 1
ATOM 1290 O O . ALA A 1 163 ? 5.763 9.798 -15.595 1.00 11.97 163 ALA A O 1
ATOM 1292 N N . ASN A 1 164 ? 8.009 9.935 -15.424 1.00 9.90 164 ASN A N 1
ATOM 1293 C CA A ASN A 1 164 ? 7.951 10.935 -14.359 0.54 9.21 164 ASN A CA 1
ATOM 1294 C CA B ASN A 1 164 ? 7.896 10.916 -14.349 0.46 11.56 164 ASN A CA 1
ATOM 1295 C C . ASN A 1 164 ? 7.243 12.186 -14.855 1.00 10.65 164 ASN A C 1
ATOM 1296 O O . ASN A 1 164 ? 6.382 12.753 -14.176 1.00 11.25 164 ASN A O 1
ATOM 1305 N N . LEU A 1 165 ? 7.618 12.649 -16.050 1.00 9.29 165 LEU A N 1
ATOM 1306 C CA . LEU A 1 165 ? 6.977 13.847 -16.577 1.00 8.00 165 LEU A CA 1
ATOM 1307 C C . LEU A 1 165 ? 5.484 13.614 -16.793 1.00 10.20 165 LEU A C 1
ATOM 1308 O O . LEU A 1 165 ? 4.6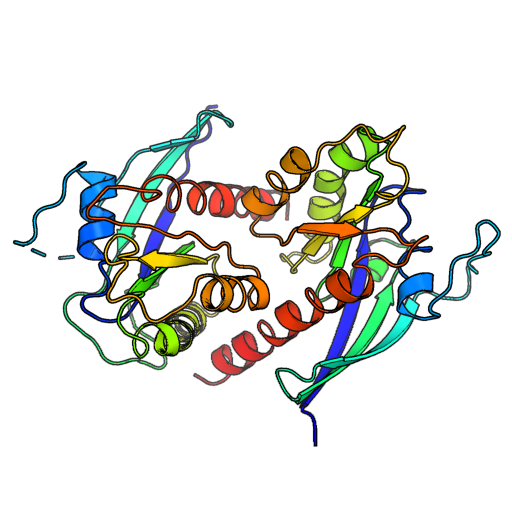54 14.482 -16.471 1.00 10.08 165 LEU A O 1
ATOM 1313 N N . CYS A 1 166 ? 5.124 12.446 -17.336 1.00 9.25 166 CYS A N 1
ATOM 1314 C CA . CYS A 1 166 ? 3.716 12.122 -17.545 1.00 10.45 166 CYS A CA 1
ATOM 1315 C C . CYS A 1 166 ? 2.943 12.201 -16.240 1.00 9.36 166 CYS A C 1
ATOM 1316 O O . CYS A 1 166 ? 1.836 12.753 -16.203 1.00 9.78 166 CYS A O 1
ATOM 1319 N N . ARG A 1 167 ? 3.484 11.619 -15.166 1.00 9.82 167 ARG A N 1
ATOM 1320 C CA . ARG A 1 167 ? 2.750 11.643 -13.904 1.00 8.83 167 ARG A CA 1
ATOM 1321 C C . ARG A 1 167 ? 2.562 13.073 -13.415 1.00 8.58 167 ARG A C 1
ATOM 1322 O O . ARG A 1 167 ? 1.483 13.430 -12.917 1.00 10.58 167 ARG A O 1
ATOM 1330 N N . ILE A 1 168 ? 3.591 13.911 -13.562 1.00 8.14 168 ILE A N 1
ATOM 1331 C CA . ILE A 1 168 ? 3.472 15.305 -13.151 1.00 7.46 168 ILE A CA 1
ATOM 1332 C C . ILE A 1 168 ? 2.383 16.007 -13.943 1.00 7.98 168 ILE A C 1
ATOM 1333 O O . ILE A 1 168 ? 1.578 16.766 -13.381 1.00 9.43 168 ILE A O 1
ATOM 1338 N N . MET A 1 169 ? 2.349 15.778 -15.258 1.00 8.14 169 MET A N 1
ATOM 1339 C CA . MET A 1 169 ? 1.350 16.450 -16.089 1.00 7.79 169 MET A CA 1
ATOM 1340 C C . MET A 1 169 ? -0.058 15.977 -15.748 1.00 8.37 169 MET A C 1
ATOM 1341 O O . MET A 1 169 ? -0.999 16.780 -15.735 1.00 8.60 169 MET A O 1
ATOM 1346 N N . ILE A 1 170 ? -0.218 14.690 -15.435 1.00 8.37 170 ILE A N 1
ATOM 1347 C CA . ILE A 1 170 ? -1.517 14.173 -14.998 1.00 8.36 170 ILE A CA 1
ATOM 1348 C C . ILE A 1 170 ? -1.942 14.818 -13.684 1.00 8.03 170 ILE A C 1
ATOM 1349 O O . ILE A 1 170 ? -3.104 15.201 -13.505 1.00 9.52 170 ILE A O 1
ATOM 1354 N N . GLU A 1 171 ? -1.020 14.903 -12.719 1.00 8.62 171 GLU A N 1
ATOM 1355 C CA . GLU A 1 171 ? -1.389 15.551 -11.458 1.00 7.63 171 GLU A CA 1
ATOM 1356 C C . GLU A 1 171 ? -1.770 17.012 -11.673 1.00 7.16 171 GLU A C 1
ATOM 1357 O O . GLU A 1 171 ? -2.658 17.526 -10.973 1.00 10.23 171 GLU A O 1
ATOM 1363 N N . GLU A 1 172 ? -1.118 17.696 -12.628 1.00 7.00 172 GLU A N 1
ATOM 1364 C CA A GLU A 1 172 ? -1.513 19.070 -12.929 0.50 8.48 172 GLU A CA 1
ATOM 1365 C CA B GLU A 1 172 ? -1.502 19.071 -12.958 0.50 7.97 172 GLU A CA 1
ATOM 1366 C C . GLU A 1 172 ? -2.888 19.127 -13.593 1.00 9.41 172 GLU A C 1
ATOM 1367 O O . GLU A 1 172 ? -3.694 20.003 -13.262 1.00 10.10 172 GLU A O 1
ATOM 1378 N N . SER A 1 173 ? -3.181 18.197 -14.508 1.00 8.28 173 SER A N 1
ATOM 1379 C CA . SER A 1 173 ? -4.520 18.105 -15.087 1.00 9.51 173 SER A CA 1
ATOM 1380 C C . SER A 1 173 ? -5.568 17.924 -14.000 1.00 9.54 173 SER A C 1
ATOM 1381 O O . SER A 1 173 ? -6.625 18.569 -14.023 1.00 11.01 173 SER A O 1
ATOM 1384 N N . LYS A 1 174 ? -5.298 17.028 -13.046 1.00 8.66 174 LYS A N 1
ATOM 1385 C CA . LYS A 1 174 ? -6.225 16.845 -11.931 1.00 10.35 174 LYS A CA 1
ATOM 1386 C C . LYS A 1 174 ? -6.376 18.123 -11.111 1.00 9.44 174 LYS A C 1
ATOM 1387 O O . LYS A 1 174 ? -7.494 18.468 -10.699 1.00 10.98 174 LYS A O 1
ATOM 1393 N N . ASP A 1 175 ? -5.262 18.813 -10.831 1.00 8.43 175 ASP A N 1
ATOM 1394 C CA . ASP A 1 175 ? -5.329 20.081 -10.102 1.00 8.42 175 ASP A CA 1
ATOM 1395 C C . ASP A 1 175 ? -6.259 21.052 -10.817 1.00 10.51 175 ASP A C 1
ATOM 1396 O O . ASP A 1 175 ? -7.068 21.747 -10.186 1.00 9.88 175 ASP A O 1
ATOM 1401 N N . ILE A 1 176 ? -6.113 21.149 -12.140 1.00 8.95 176 ILE A N 1
ATOM 1402 C CA . ILE A 1 176 ? -6.936 22.074 -12.911 1.00 9.12 176 ILE A CA 1
ATOM 1403 C C . ILE A 1 176 ? -8.406 21.659 -12.859 1.00 9.55 176 ILE A C 1
ATOM 1404 O O . ILE A 1 176 ? -9.303 22.504 -12.709 1.00 11.36 176 ILE A O 1
ATOM 1409 N N . SER A 1 177 ? -8.680 20.360 -12.934 1.00 10.15 177 SER A N 1
ATOM 1410 C CA . SER A 1 177 ? -10.063 19.899 -12.805 1.00 11.92 177 SER A CA 1
ATOM 1411 C C . SER A 1 177 ? -10.678 20.369 -11.497 1.00 11.92 177 SER A C 1
ATOM 1412 O O . SER A 1 177 ? -11.847 20.783 -11.449 1.00 13.34 177 SER A O 1
ATOM 1415 N N . GLU A 1 178 ? -9.906 20.304 -10.414 1.00 10.09 178 GLU A N 1
ATOM 1416 C CA . GLU A 1 178 ? -10.425 20.740 -9.125 1.00 10.03 178 GLU A CA 1
ATOM 1417 C C . GLU A 1 178 ? -10.645 22.246 -9.085 1.00 10.41 178 GLU A C 1
ATOM 1418 O O . GLU A 1 178 ? -11.610 22.717 -8.470 1.00 11.30 178 GLU A O 1
ATOM 1424 N N . MET A 1 179 ? -9.770 23.009 -9.730 1.00 11.35 179 MET A N 1
ATOM 1425 C CA . MET A 1 179 ? -9.912 24.460 -9.717 1.00 11.71 179 MET A CA 1
ATOM 1426 C C . MET A 1 179 ? -11.136 24.906 -10.497 1.00 10.92 179 MET A C 1
ATOM 1427 O O . MET A 1 179 ? -11.746 25.926 -10.168 1.00 13.86 179 MET A O 1
ATOM 1432 N N . THR A 1 180 ? -11.478 24.182 -11.557 1.00 13.63 180 THR A N 1
ATOM 1433 C CA . THR A 1 180 ? -12.637 24.544 -12.362 1.00 14.01 180 THR A CA 1
ATOM 1434 C C . THR A 1 180 ? -13.932 24.024 -11.766 1.00 17.49 180 THR A C 1
ATOM 1435 O O . THR A 1 180 ? -15.002 24.301 -12.318 1.00 22.08 180 THR A O 1
ATOM 1439 N N . SER A 1 181 ? -13.856 23.282 -10.655 1.00 16.34 181 SER A N 1
ATOM 1440 C CA . SER A 1 181 ? -14.987 22.574 -10.069 1.00 16.45 181 SER A CA 1
ATOM 1441 C C . SER A 1 181 ? -15.307 23.061 -8.660 1.00 16.71 181 SER A C 1
ATOM 1442 O O . SER A 1 181 ? -15.853 22.301 -7.860 1.00 19.67 181 SER A O 1
ATOM 1445 N N . THR A 1 182 ? -14.994 24.311 -8.335 1.00 18.05 182 THR A N 1
ATOM 1446 C CA . THR A 1 182 ? -15.115 24.754 -6.946 1.00 31.87 182 THR A CA 1
ATOM 1447 C C . THR A 1 182 ? -16.560 25.002 -6.541 1.00 40.31 182 THR A C 1
ATOM 1448 O O . THR A 1 182 ? -16.865 25.019 -5.348 1.00 37.12 182 THR A O 1
ATOM 1453 N N . MET B 1 1 ? 21.861 46.662 -7.372 1.00 49.37 1 MET B N 1
ATOM 1454 C CA . MET B 1 1 ? 21.287 46.657 -6.031 1.00 55.62 1 MET B CA 1
ATOM 1455 C C . MET B 1 1 ? 21.111 45.238 -5.501 1.00 52.28 1 MET B C 1
ATOM 1456 O O . MET B 1 1 ? 20.734 44.337 -6.248 1.00 56.67 1 MET B O 1
ATOM 1461 N N . PRO B 1 2 ? 21.404 45.040 -4.215 1.00 44.78 2 PRO B N 1
ATOM 1462 C CA . PRO B 1 2 ? 21.236 43.710 -3.617 1.00 47.16 2 PRO B CA 1
ATOM 1463 C C . PRO B 1 2 ? 19.792 43.251 -3.729 1.00 42.24 2 PRO B C 1
ATOM 1464 O O . PRO B 1 2 ? 18.856 44.041 -3.589 1.00 35.68 2 PRO B O 1
ATOM 1468 N N . ALA B 1 3 ? 19.620 41.957 -3.988 1.00 44.77 3 ALA B N 1
ATOM 1469 C CA . ALA B 1 3 ? 18.304 41.401 -4.272 1.00 41.52 3 ALA B CA 1
ATOM 1470 C C . ALA B 1 3 ? 17.570 41.107 -2.969 1.00 42.37 3 ALA B C 1
ATOM 1471 O O . ALA B 1 3 ? 18.048 40.319 -2.143 1.00 36.99 3 ALA B O 1
ATOM 1473 N N . GLU B 1 4 ? 16.418 41.753 -2.786 1.00 32.33 4 GLU B N 1
ATOM 1474 C CA A GLU B 1 4 ? 15.561 41.526 -1.637 0.62 28.15 4 GLU B CA 1
ATOM 1475 C CA B GLU B 1 4 ? 15.547 41.552 -1.633 0.38 29.59 4 GLU B CA 1
ATOM 1476 C C . GLU B 1 4 ? 14.219 40.987 -2.109 1.00 21.70 4 GLU B C 1
ATOM 1477 O O . GLU B 1 4 ? 13.662 41.453 -3.108 1.00 26.75 4 GLU B O 1
ATOM 1488 N N . TYR B 1 5 ? 13.715 39.987 -1.398 1.00 18.10 5 TYR B N 1
ATOM 1489 C CA . TYR B 1 5 ? 12.461 39.349 -1.746 1.00 16.87 5 TYR B CA 1
ATOM 1490 C C . TYR B 1 5 ? 11.595 39.252 -0.504 1.00 17.36 5 TYR B C 1
ATOM 1491 O O . TYR B 1 5 ? 12.100 39.157 0.620 1.00 20.15 5 TYR B O 1
ATOM 1500 N N . ARG B 1 6 ? 10.287 39.276 -0.714 1.00 15.63 6 ARG B N 1
ATOM 1501 C CA A ARG B 1 6 ? 9.318 39.154 0.370 0.51 17.22 6 ARG B CA 1
ATOM 1502 C CA B ARG B 1 6 ? 9.323 39.149 0.370 0.49 17.15 6 ARG B CA 1
ATOM 1503 C C . ARG B 1 6 ? 8.245 38.177 -0.073 1.00 14.74 6 ARG B C 1
ATOM 1504 O O . ARG B 1 6 ? 7.644 38.364 -1.139 1.00 17.64 6 ARG B O 1
ATOM 1519 N N . TYR B 1 7 ? 8.002 37.144 0.730 1.00 12.41 7 TYR B N 1
ATOM 1520 C CA . TYR B 1 7 ? 7.010 36.151 0.365 1.00 11.49 7 TYR B CA 1
ATOM 1521 C C . TYR B 1 7 ? 6.125 35.799 1.543 1.00 11.69 7 TYR B C 1
ATOM 1522 O O . TYR B 1 7 ? 6.611 35.607 2.664 1.00 12.94 7 TYR B O 1
ATOM 1531 N N . LYS B 1 8 ? 4.835 35.630 1.260 1.00 10.60 8 LYS B N 1
ATOM 1532 C CA . LYS B 1 8 ? 3.932 34.968 2.185 1.00 9.98 8 LYS B CA 1
ATOM 1533 C C . LYS B 1 8 ? 3.920 33.477 1.864 1.00 10.11 8 LYS B C 1
ATOM 1534 O O . LYS B 1 8 ? 3.773 33.077 0.699 1.00 9.40 8 LYS B O 1
ATOM 1540 N N . ILE B 1 9 ? 4.111 32.647 2.895 1.00 10.16 9 ILE B N 1
ATOM 1541 C CA . ILE B 1 9 ? 4.049 31.207 2.728 1.00 7.87 9 ILE B CA 1
ATOM 1542 C C . ILE B 1 9 ? 3.053 30.641 3.726 1.00 8.81 9 ILE B C 1
ATOM 1543 O O . ILE B 1 9 ? 2.771 31.240 4.769 1.00 10.48 9 ILE B O 1
ATOM 1548 N N . VAL B 1 10 ? 2.524 29.467 3.394 1.00 8.64 10 VAL B N 1
ATOM 1549 C CA . VAL B 1 10 ? 1.545 28.791 4.240 1.00 9.89 10 VAL B CA 1
ATOM 1550 C C . VAL B 1 10 ? 2.139 27.491 4.753 1.00 9.84 10 VAL B C 1
ATOM 1551 O O . VAL B 1 10 ? 2.819 26.779 4.011 1.00 11.58 10 VAL B O 1
ATOM 1555 N N . MET B 1 11 ? 1.895 27.197 6.027 1.00 9.14 11 MET B N 1
ATOM 1556 C CA . MET B 1 11 ? 2.186 25.882 6.588 1.00 9.79 11 MET B CA 1
ATOM 1557 C C . MET B 1 11 ? 0.894 25.081 6.523 1.00 11.62 11 MET B C 1
ATOM 1558 O O . MET B 1 11 ? -0.134 25.533 7.041 1.00 12.12 11 MET B O 1
ATOM 1563 N N . LEU B 1 12 ? 0.942 23.904 5.898 1.00 8.96 12 LEU B N 1
ATOM 1564 C CA . LEU B 1 12 ? -0.255 23.099 5.682 1.00 9.14 12 LEU B CA 1
ATOM 1565 C C . LEU B 1 12 ? -0.076 21.719 6.298 1.00 9.77 12 LEU B C 1
ATOM 1566 O O . LEU B 1 12 ? 1.033 21.195 6.369 1.00 11.01 12 LEU B O 1
ATOM 1571 N N . GLY B 1 13 ? -1.172 21.134 6.730 1.00 9.85 13 GLY B N 1
ATOM 1572 C CA . GLY B 1 13 ? -1.157 19.779 7.247 1.00 10.58 13 GLY B CA 1
ATOM 1573 C C . GLY B 1 13 ? -2.153 19.642 8.375 1.00 11.56 13 GLY B C 1
ATOM 1574 O O . GLY B 1 13 ? -2.660 20.619 8.920 1.00 12.93 13 GLY B O 1
ATOM 1575 N N . ASP B 1 14 ? -2.457 18.391 8.722 1.00 9.90 14 ASP B N 1
ATOM 1576 C CA . ASP B 1 14 ? -3.472 18.124 9.738 1.00 12.38 14 ASP B CA 1
ATOM 1577 C C . ASP B 1 14 ? -3.041 18.661 11.107 1.00 14.05 14 ASP B C 1
ATOM 1578 O O . ASP B 1 14 ? -1.885 19.024 11.340 1.00 13.17 14 ASP B O 1
ATOM 1583 N N . GLY B 1 15 ? -3.995 18.686 12.033 1.00 13.50 15 GLY B N 1
ATOM 1584 C CA . GLY B 1 15 ? -3.666 19.100 13.384 1.00 12.88 15 GLY B CA 1
ATOM 1585 C C . GLY B 1 15 ? -2.595 18.206 13.977 1.00 12.28 15 GLY B C 1
ATOM 1586 O O . GLY B 1 15 ? -2.562 16.997 13.739 1.00 15.28 15 GLY B O 1
ATOM 1587 N N . ALA B 1 16 ? -1.710 18.817 14.762 1.00 13.37 16 ALA B N 1
ATOM 1588 C CA . ALA B 1 16 ? -0.698 18.123 15.550 1.00 14.95 16 ALA B CA 1
ATOM 1589 C C . ALA B 1 16 ? 0.400 17.474 14.712 1.00 14.05 16 ALA B C 1
ATOM 1590 O O . ALA B 1 16 ? 1.134 16.621 15.218 1.00 15.76 16 ALA B O 1
ATOM 1592 N N . VAL B 1 17 ? 0.561 17.876 13.449 1.00 11.63 17 VAL B N 1
ATOM 1593 C CA . VAL B 1 17 ? 1.685 17.354 12.666 1.00 10.81 17 VAL B CA 1
ATOM 1594 C C . VAL B 1 17 ? 2.982 18.091 12.951 1.00 12.50 17 VAL B C 1
ATOM 1595 O O . VAL B 1 17 ? 4.061 17.599 12.579 1.00 13.35 17 VAL B O 1
ATOM 1599 N N . GLY B 1 18 ? 2.916 19.251 13.588 1.00 11.35 18 GLY B N 1
ATOM 1600 C CA . GLY B 1 18 ? 4.099 20.014 13.915 1.00 13.20 18 GLY B CA 1
ATOM 1601 C C . GLY B 1 18 ? 4.270 21.346 13.184 1.00 12.10 18 GLY B C 1
ATOM 1602 O O . GLY B 1 18 ? 5.399 21.857 13.132 1.00 12.95 18 GLY B O 1
ATOM 1603 N N . LYS B 1 19 ? 3.194 21.931 12.648 1.00 10.38 19 LYS B N 1
ATOM 1604 C CA . LYS B 1 19 ? 3.322 23.197 11.923 1.00 10.89 19 LYS B CA 1
ATOM 1605 C C . LYS B 1 19 ? 3.848 24.300 12.839 1.00 12.89 19 LYS B C 1
ATOM 1606 O O . LYS B 1 19 ? 4.791 25.022 12.481 1.00 13.89 19 LYS B O 1
ATOM 1612 N N . THR B 1 20 ? 3.260 24.443 14.029 1.00 11.38 20 THR B N 1
ATOM 1613 C CA . THR B 1 20 ? 3.737 25.461 14.961 1.00 13.90 20 THR B CA 1
ATOM 1614 C C . THR B 1 20 ? 5.154 25.160 15.430 1.00 14.71 20 THR B C 1
ATOM 1615 O O . THR B 1 20 ? 6.007 26.055 15.484 1.00 15.08 20 THR B O 1
ATOM 1619 N N . ALA B 1 21 ? 5.427 23.902 15.775 1.00 14.17 21 ALA B N 1
ATOM 1620 C CA . ALA B 1 21 ? 6.755 23.552 16.273 1.00 13.92 21 ALA B CA 1
ATOM 1621 C C . ALA B 1 21 ? 7.823 23.811 15.216 1.00 13.25 21 ALA B C 1
ATOM 1622 O O . ALA B 1 21 ? 8.929 24.259 15.540 1.00 14.11 21 ALA B O 1
ATOM 1624 N N . MET B 1 22 ? 7.524 23.495 13.951 1.00 11.95 22 MET B N 1
ATOM 1625 C CA . MET B 1 22 ? 8.500 23.747 12.890 1.00 11.92 22 MET B CA 1
ATOM 1626 C C . MET B 1 22 ? 8.760 25.243 12.735 1.00 12.64 22 MET B C 1
ATOM 1627 O O . MET B 1 22 ? 9.918 25.681 12.636 1.00 13.30 22 MET B O 1
ATOM 1632 N N . THR B 1 23 ? 7.696 26.048 12.759 1.00 12.69 23 THR B N 1
ATOM 1633 C CA . THR B 1 23 ? 7.860 27.493 12.645 1.00 13.36 23 THR B CA 1
ATOM 1634 C C . THR B 1 23 ? 8.633 28.058 13.839 1.00 13.12 23 THR B C 1
ATOM 1635 O O . THR B 1 23 ? 9.505 28.925 13.675 1.00 16.73 23 THR B O 1
ATOM 1639 N N . THR B 1 24 ? 8.352 27.563 15.050 1.00 13.49 24 THR B N 1
ATOM 1640 C CA . THR B 1 24 ? 9.055 28.047 16.233 1.00 15.47 24 THR B CA 1
ATOM 1641 C C . THR B 1 24 ? 10.528 27.657 16.205 1.00 14.84 24 THR B C 1
ATOM 1642 O O . THR B 1 24 ? 11.400 28.454 16.570 1.00 16.24 24 THR B O 1
ATOM 1646 N N . ARG B 1 25 ? 10.828 26.433 15.773 1.00 14.20 25 ARG B N 1
ATOM 1647 C CA . ARG B 1 25 ? 12.228 26.047 15.631 1.00 16.12 25 ARG B CA 1
ATOM 1648 C C . ARG B 1 25 ? 12.943 26.940 14.621 1.00 16.20 25 ARG B C 1
ATOM 1649 O O . ARG B 1 25 ? 14.063 27.406 14.874 1.00 18.02 25 ARG B O 1
ATOM 1657 N N . PHE B 1 26 ? 12.295 27.206 13.487 1.00 13.97 26 PHE B N 1
ATOM 1658 C CA . PHE B 1 26 ? 12.887 28.035 12.437 1.00 14.47 26 PHE B CA 1
ATOM 1659 C C . PHE B 1 26 ? 13.112 29.476 12.896 1.00 17.45 26 PHE B C 1
ATOM 1660 O O . PHE B 1 26 ? 14.205 30.032 12.711 1.00 17.61 26 PHE B O 1
ATOM 1668 N N . THR B 1 27 ? 12.085 30.111 13.469 1.00 16.35 27 THR B N 1
ATOM 1669 C CA . THR B 1 27 ? 12.149 31.545 13.743 1.00 16.92 27 THR B CA 1
ATOM 1670 C C . THR B 1 27 ? 12.800 31.876 15.077 1.00 22.02 27 THR B C 1
ATOM 1671 O O . THR B 1 27 ? 13.350 32.978 15.228 1.00 21.12 27 THR B O 1
ATOM 1675 N N . GLN B 1 28 ? 12.751 30.967 16.055 1.00 19.19 28 GLN B N 1
ATOM 1676 C CA . GLN B 1 28 ? 13.202 31.262 17.411 1.00 19.03 28 GLN B CA 1
ATOM 1677 C C . GLN B 1 28 ? 14.249 30.291 17.936 1.00 22.68 28 GLN B C 1
ATOM 1678 O O . GLN B 1 28 ? 14.758 30.489 19.052 1.00 25.01 28 GLN B O 1
ATOM 1684 N N . ASN B 1 29 ? 14.586 29.257 17.167 1.00 19.04 29 ASN B N 1
ATOM 1685 C CA . ASN B 1 29 ? 15.699 28.361 17.469 1.00 21.90 29 ASN B CA 1
ATOM 1686 C C . ASN B 1 29 ? 15.461 27.529 18.726 1.00 23.04 29 ASN B C 1
ATOM 1687 O O . ASN B 1 29 ? 16.410 27.197 19.441 1.00 24.28 29 ASN B O 1
ATOM 1692 N N . PHE B 1 30 ? 14.210 27.169 19.014 1.00 20.98 30 PHE B N 1
ATOM 1693 C CA . PHE B 1 30 ? 13.964 26.316 20.168 1.00 23.19 30 PHE B CA 1
ATOM 1694 C C . PHE B 1 30 ? 12.765 25.410 19.929 1.00 20.94 30 PHE B C 1
ATOM 1695 O O . PHE B 1 30 ? 11.973 25.609 19.002 1.00 19.65 30 PHE B O 1
ATOM 1703 N N . PHE B 1 31 ? 12.661 24.397 20.788 1.00 23.05 31 PHE B N 1
ATOM 1704 C CA . PHE B 1 31 ? 11.550 23.461 20.808 1.00 28.34 31 PHE B CA 1
ATOM 1705 C C . PHE B 1 31 ? 11.094 23.334 22.250 1.00 28.42 31 PHE B C 1
ATOM 1706 O O . PHE B 1 31 ? 11.920 23.134 23.148 1.00 31.21 31 PHE B O 1
ATOM 1714 N N . ASP B 1 32 ? 9.790 23.455 22.466 1.00 29.33 32 ASP B N 1
ATOM 1715 C CA . ASP B 1 32 ? 9.209 23.259 23.789 1.00 39.45 32 ASP B CA 1
ATOM 1716 C C . ASP B 1 32 ? 7.836 22.633 23.605 1.00 47.35 32 ASP B C 1
ATOM 1717 O O . ASP B 1 32 ? 6.988 23.201 22.911 1.00 49.55 32 ASP B O 1
ATOM 1722 N N . THR B 1 33 ? 7.624 21.464 24.217 1.00 45.62 33 THR B N 1
ATOM 1723 C CA . THR B 1 33 ? 6.363 20.747 24.047 1.00 57.66 33 THR B CA 1
ATOM 1724 C C . THR B 1 33 ? 5.156 21.561 24.495 1.00 71.85 33 THR B C 1
ATOM 1725 O O . THR B 1 33 ? 4.046 21.313 24.011 1.00 78.50 33 THR B O 1
ATOM 1729 N N . ASP B 1 34 ? 5.340 22.515 25.403 1.00 72.58 34 ASP B N 1
ATOM 1730 C CA . ASP B 1 34 ? 4.241 23.360 25.853 1.00 70.11 34 ASP B CA 1
ATOM 1731 C C . ASP B 1 34 ? 4.138 24.636 25.021 1.00 69.32 34 ASP B C 1
ATOM 1732 O O . ASP B 1 34 ? 3.512 25.610 25.441 1.00 74.79 34 ASP B O 1
ATOM 1737 N N . PHE B 1 43 ? 0.466 35.672 11.553 1.00 27.17 43 PHE B N 1
ATOM 1738 C CA . PHE B 1 43 ? 1.640 35.047 10.962 1.00 19.53 43 PHE B CA 1
ATOM 1739 C C . PHE B 1 43 ? 2.901 35.293 11.793 1.00 17.84 43 PHE B C 1
ATOM 1740 O O . PHE B 1 43 ? 2.946 36.219 12.615 1.00 21.84 43 PHE B O 1
ATOM 1748 N N . ALA B 1 44 ? 3.906 34.458 11.579 1.00 16.22 44 ALA B N 1
ATOM 1749 C CA . ALA B 1 44 ? 5.238 34.637 12.138 1.00 15.48 44 ALA B CA 1
ATOM 1750 C C . ALA B 1 44 ? 6.174 35.154 11.053 1.00 14.48 44 ALA B C 1
ATOM 1751 O O . ALA B 1 44 ? 6.012 34.841 9.876 1.00 16.74 44 ALA B O 1
ATOM 1753 N N . VAL B 1 45 ? 7.169 35.948 11.447 1.00 14.18 45 VAL B N 1
ATOM 1754 C CA A VAL B 1 45 ? 8.096 36.568 10.502 0.56 13.48 45 VAL B CA 1
ATOM 1755 C CA B VAL B 1 45 ? 8.085 36.535 10.480 0.44 13.26 45 VAL B CA 1
ATOM 1756 C C . VAL B 1 45 ? 9.472 35.928 10.629 1.00 12.45 45 VAL B C 1
ATOM 1757 O O . VAL B 1 45 ? 9.898 35.531 11.721 1.00 14.24 45 VAL B O 1
ATOM 1764 N N . LYS B 1 46 ? 10.174 35.841 9.503 1.00 13.68 46 LYS B N 1
ATOM 1765 C CA . LYS B 1 46 ? 11.570 35.420 9.494 1.00 12.03 46 LYS B CA 1
ATOM 1766 C C . LYS B 1 46 ? 12.329 36.213 8.441 1.00 13.42 46 LYS B C 1
ATOM 1767 O O . LYS B 1 46 ? 11.829 36.420 7.330 1.00 14.64 46 LYS B O 1
ATOM 1773 N N . ARG B 1 47 ? 13.529 36.654 8.796 1.00 12.64 47 ARG B N 1
ATOM 1774 C CA A ARG B 1 47 ? 14.493 37.183 7.842 0.70 13.77 47 ARG B CA 1
ATOM 1775 C CA B ARG B 1 47 ? 14.489 37.177 7.837 0.30 14.68 47 ARG B CA 1
ATOM 1776 C C . ARG B 1 47 ? 15.552 36.112 7.628 1.00 18.85 47 ARG B C 1
ATOM 1777 O O . ARG B 1 47 ? 16.057 35.536 8.599 1.00 16.62 47 ARG B O 1
ATOM 1792 N N . LEU B 1 48 ? 15.889 35.840 6.370 1.00 16.45 48 LEU B N 1
ATOM 1793 C CA . LEU B 1 48 ? 16.976 34.905 6.123 1.00 15.81 48 LEU B CA 1
ATOM 1794 C C . LEU B 1 48 ? 17.811 35.381 4.945 1.00 16.33 48 LEU B C 1
ATOM 1795 O O . LEU B 1 48 ? 17.394 36.236 4.158 1.00 18.10 48 LEU B O 1
ATOM 1800 N N . GLN B 1 49 ? 19.028 34.856 4.861 1.00 17.77 49 GLN B N 1
ATOM 1801 C CA . GLN B 1 49 ? 19.910 35.157 3.749 1.00 20.01 49 GLN B CA 1
ATOM 1802 C C . GLN B 1 49 ? 20.269 33.848 3.065 1.00 21.42 49 GLN B C 1
ATOM 1803 O O . GLN B 1 49 ? 20.606 32.869 3.735 1.00 25.50 49 GLN B O 1
ATOM 1809 N N . LEU B 1 50 ? 20.141 33.820 1.743 1.00 21.78 50 LEU B N 1
ATOM 1810 C CA . LEU B 1 50 ? 20.657 32.717 0.935 1.00 25.18 50 LEU B CA 1
ATOM 1811 C C . LEU B 1 50 ? 21.993 33.205 0.406 1.00 26.70 50 LEU B C 1
ATOM 1812 O O . LEU B 1 50 ? 22.063 33.913 -0.597 1.00 28.48 50 LEU B O 1
ATOM 1817 N N . ASP B 1 51 ? 23.070 32.847 1.110 1.00 35.26 51 ASP B N 1
ATOM 1818 C CA . ASP B 1 51 ? 24.363 33.460 0.825 1.00 42.41 51 ASP B CA 1
ATOM 1819 C C . ASP B 1 51 ? 24.963 32.965 -0.486 1.00 42.05 51 ASP B C 1
ATOM 1820 O O . ASP B 1 51 ? 25.778 33.672 -1.088 1.00 52.14 51 ASP B O 1
ATOM 1825 N N . ASP B 1 52 ? 24.546 31.783 -0.947 1.00 41.34 52 ASP B N 1
ATOM 1826 C CA . ASP B 1 52 ? 25.011 31.239 -2.219 1.00 49.64 52 ASP B CA 1
ATOM 1827 C C . ASP B 1 52 ? 24.669 32.156 -3.389 1.00 44.67 52 ASP B C 1
ATOM 1828 O O . ASP B 1 52 ? 25.448 32.266 -4.343 1.00 50.68 52 ASP B O 1
ATOM 1833 N N . ILE B 1 53 ? 23.517 32.820 -3.335 1.00 39.98 53 ILE B N 1
ATOM 1834 C CA . ILE B 1 53 ? 23.104 33.782 -4.350 1.00 39.29 53 ILE B CA 1
ATOM 1835 C C . ILE B 1 53 ? 23.022 35.197 -3.791 1.00 41.89 53 ILE B C 1
ATOM 1836 O O . ILE B 1 53 ? 22.519 36.098 -4.469 1.00 37.12 53 ILE B O 1
ATOM 1841 N N . ASN B 1 54 ? 23.492 35.409 -2.561 1.00 37.23 54 ASN B N 1
ATOM 1842 C CA . ASN B 1 54 ? 23.461 36.716 -1.903 1.00 51.71 54 ASN B CA 1
ATOM 1843 C C . ASN B 1 54 ? 22.070 37.349 -1.981 1.00 41.61 54 ASN B C 1
ATOM 1844 O O . ASN B 1 54 ? 21.895 38.488 -2.418 1.00 36.15 54 ASN B O 1
ATOM 1849 N N . ALA B 1 55 ? 21.069 36.580 -1.567 1.00 26.48 55 ALA B N 1
ATOM 1850 C CA . ALA B 1 55 ? 19.678 37.002 -1.613 1.00 24.30 55 ALA B CA 1
ATOM 1851 C C . ALA B 1 55 ? 19.181 37.160 -0.182 1.00 26.28 55 ALA B C 1
ATOM 1852 O O . ALA B 1 55 ? 19.454 36.304 0.665 1.00 30.43 55 ALA B O 1
ATOM 1854 N N . HIS B 1 56 ? 18.486 38.262 0.092 1.00 23.47 56 HIS B N 1
ATOM 1855 C CA . HIS B 1 56 ? 17.845 38.482 1.384 1.00 20.92 56 HIS B CA 1
ATOM 1856 C C . HIS B 1 56 ? 16.348 38.284 1.239 1.00 18.00 56 HIS B C 1
ATOM 1857 O O . HIS B 1 56 ? 15.725 38.852 0.336 1.00 23.63 56 HIS B O 1
ATOM 1864 N N . VAL B 1 57 ? 15.771 37.474 2.125 1.00 15.36 57 VAL B N 1
ATOM 1865 C CA . VAL B 1 57 ? 14.362 37.108 2.053 1.00 14.26 57 VAL B CA 1
ATOM 1866 C C . VAL B 1 57 ? 13.671 37.487 3.356 1.00 14.41 57 VAL B C 1
ATOM 1867 O O . VAL B 1 57 ? 14.225 37.287 4.441 1.00 14.56 57 VAL B O 1
ATOM 1871 N N . THR B 1 58 ? 12.453 38.016 3.249 1.00 13.84 58 THR B N 1
ATOM 1872 C CA . THR B 1 58 ? 11.568 38.186 4.398 1.00 13.51 58 THR B CA 1
ATOM 1873 C C . THR B 1 58 ? 10.361 37.291 4.177 1.00 15.01 58 THR B C 1
ATOM 1874 O O . THR B 1 58 ? 9.716 37.369 3.124 1.00 15.37 58 THR B O 1
ATOM 1878 N N . LEU B 1 59 ? 10.066 36.430 5.150 1.00 12.69 59 LEU B N 1
ATOM 1879 C CA . LEU B 1 59 ? 8.941 35.512 5.072 1.00 11.66 59 LEU B CA 1
ATOM 1880 C C . LEU B 1 59 ? 7.873 35.915 6.073 1.00 11.88 59 LEU B C 1
ATOM 1881 O O . LEU B 1 59 ? 8.178 36.297 7.206 1.00 14.39 59 LEU B O 1
ATOM 1886 N N . GLN B 1 60 ? 6.619 35.822 5.638 1.00 11.91 60 GLN B N 1
ATOM 1887 C CA . GLN B 1 60 ? 5.464 35.855 6.520 1.00 11.29 60 GLN B CA 1
ATOM 1888 C C . GLN B 1 60 ? 4.885 34.451 6.494 1.00 11.04 60 GLN B C 1
ATOM 1889 O O . GLN B 1 60 ? 4.469 33.972 5.436 1.00 13.19 60 GLN B O 1
ATOM 1895 N N . ILE B 1 61 ? 4.879 33.789 7.643 1.00 10.31 61 ILE B N 1
ATOM 1896 C CA . ILE B 1 61 ? 4.590 32.359 7.720 1.00 9.51 61 ILE B CA 1
ATOM 1897 C C . ILE B 1 61 ? 3.220 32.203 8.373 1.00 9.55 61 ILE B C 1
ATOM 1898 O O . ILE B 1 61 ? 3.050 32.493 9.563 1.00 11.46 61 ILE B O 1
ATOM 1903 N N . TRP B 1 62 ? 2.245 31.752 7.582 1.00 10.12 62 TRP B N 1
ATOM 1904 C CA . TRP B 1 62 ? 0.856 31.658 8.013 1.00 10.49 62 TRP B CA 1
ATOM 1905 C C . TRP B 1 62 ? 0.507 30.212 8.324 1.00 11.25 62 TRP B C 1
ATOM 1906 O O . TRP B 1 62 ? 0.921 29.297 7.605 1.00 13.44 62 TRP B O 1
ATOM 1917 N N . ASP B 1 63 ? -0.279 30.014 9.372 1.00 13.72 63 ASP B N 1
ATOM 1918 C CA A ASP B 1 63 ? -0.808 28.686 9.623 0.56 12.88 63 ASP B CA 1
ATOM 1919 C CA B ASP B 1 63 ? -0.735 28.690 9.772 0.44 15.98 63 ASP B CA 1
ATOM 1920 C C . ASP B 1 63 ? -2.174 28.795 10.275 1.00 15.82 63 ASP B C 1
ATOM 1921 O O . ASP B 1 63 ? -2.536 29.810 10.875 1.00 19.15 63 ASP B O 1
ATOM 1930 N N . LEU B 1 64 ? -2.964 27.735 10.087 1.00 15.47 64 LEU B N 1
ATOM 1931 C CA . LEU B 1 64 ? -4.341 27.710 10.581 1.00 17.80 64 LEU B CA 1
ATOM 1932 C C . LEU B 1 64 ? -4.374 27.343 12.058 1.00 29.47 64 LEU B C 1
ATOM 1933 O O . LEU B 1 64 ? -3.749 26.363 12.481 1.00 27.33 64 LEU B O 1
ATOM 1938 N N . ALA B 1 65 ? -5.125 28.117 12.835 1.00 43.06 65 ALA B N 1
ATOM 1939 C CA . ALA B 1 65 ? -5.363 27.781 14.228 1.00 55.41 65 ALA B CA 1
ATOM 1940 C C . ALA B 1 65 ? -6.377 26.648 14.329 1.00 53.74 65 ALA B C 1
ATOM 1941 O O . ALA B 1 65 ? -7.287 26.524 13.504 1.00 44.21 65 ALA B O 1
ATOM 1943 N N . GLY B 1 66 ? -6.203 25.810 15.351 1.00 52.01 66 GLY B N 1
ATOM 1944 C CA . GLY B 1 66 ? -7.128 24.717 15.587 1.00 53.68 66 GLY B CA 1
ATOM 1945 C C . GLY B 1 66 ? -6.944 23.574 14.602 1.00 53.47 66 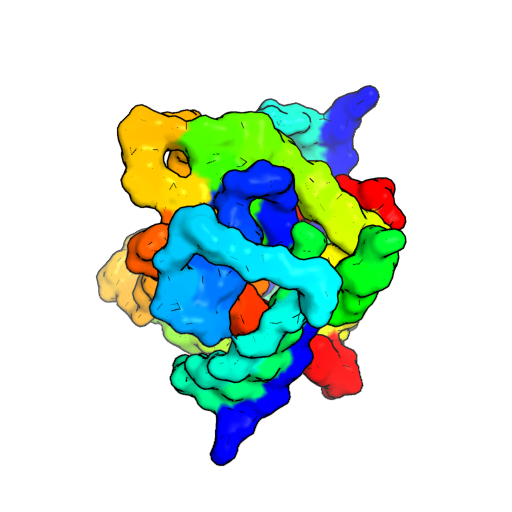GLY B C 1
ATOM 1946 O O . GLY B 1 66 ? -5.846 23.311 14.109 1.00 58.32 66 GLY B O 1
ATOM 1947 N N . GLN B 1 67 ? -8.048 22.882 14.323 1.00 37.64 67 GLN B N 1
ATOM 1948 C CA . GLN B 1 67 ? -8.090 21.793 13.348 1.00 35.39 67 GLN B CA 1
ATOM 1949 C C . GLN B 1 67 ? -9.289 22.006 12.435 1.00 25.80 67 GLN B C 1
ATOM 1950 O O . GLN B 1 67 ? -10.299 21.297 12.542 1.00 29.89 67 GLN B O 1
ATOM 1956 N N . PRO B 1 68 ? -9.212 22.967 11.516 1.00 25.96 68 PRO B N 1
ATOM 1957 C CA . PRO B 1 68 ? -10.368 23.240 10.659 1.00 21.21 68 PRO B CA 1
ATOM 1958 C C . PRO B 1 68 ? -10.612 22.124 9.655 1.00 19.70 68 PRO B C 1
ATOM 1959 O O . PRO B 1 68 ? -9.697 21.410 9.237 1.00 20.86 68 PRO B O 1
ATOM 1963 N N . ARG B 1 69 ? -11.882 21.959 9.301 1.00 19.10 69 ARG B N 1
ATOM 1964 C CA . ARG B 1 69 ? -12.255 21.036 8.240 1.00 18.35 69 ARG B CA 1
ATOM 1965 C C . ARG B 1 69 ? -11.899 21.618 6.873 1.00 17.59 69 ARG B C 1
ATOM 1966 O O . ARG B 1 69 ? -11.760 22.831 6.699 1.00 18.53 69 ARG B O 1
ATOM 1974 N N . PHE B 1 70 ? -11.773 20.732 5.888 1.00 15.00 70 PHE B N 1
ATOM 1975 C C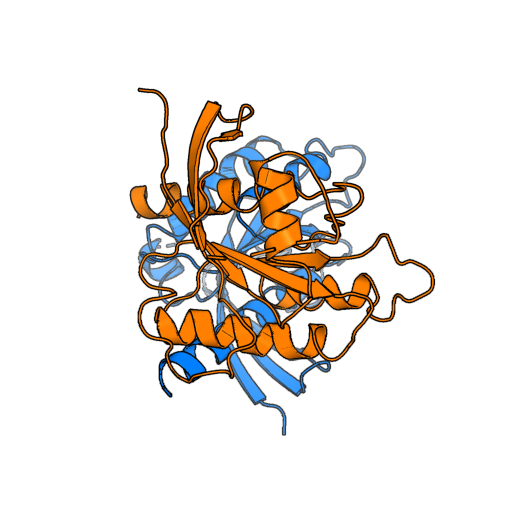A . PHE B 1 70 ? -11.456 21.159 4.532 1.00 13.74 70 PHE B CA 1
ATOM 1976 C C . PHE B 1 70 ? -12.617 21.945 3.929 1.00 13.18 70 PHE B C 1
ATOM 1977 O O . PHE B 1 70 ? -13.790 21.642 4.163 1.00 16.55 70 PHE B O 1
ATOM 1985 N N . GLU B 1 71 ? -12.270 22.943 3.120 1.00 12.47 71 GLU B N 1
ATOM 1986 C CA A GLU B 1 71 ? -13.252 23.771 2.441 0.47 13.39 71 GLU B CA 1
ATOM 1987 C CA B GLU B 1 71 ? -13.229 23.808 2.449 0.53 13.63 71 GLU B CA 1
ATOM 1988 C C . GLU B 1 71 ? -12.972 23.750 0.952 1.00 12.70 71 GLU B C 1
ATOM 1989 O O . GLU B 1 71 ? -11.830 23.572 0.520 1.00 12.96 71 GLU B O 1
ATOM 2000 N N . SER B 1 72 ? -14.032 23.911 0.151 1.00 12.58 72 SER B N 1
ATOM 2001 C CA A SER B 1 72 ? -13.833 24.042 -1.288 0.54 12.52 72 SER B CA 1
ATOM 2002 C CA B SER B 1 72 ? -13.834 24.046 -1.289 0.46 12.49 72 SER B CA 1
ATOM 2003 C C . SER B 1 72 ? -12.921 25.229 -1.599 1.00 11.55 72 SER B C 1
ATOM 2004 O O . SER B 1 72 ? -11.939 25.092 -2.332 1.00 13.98 72 SER B O 1
ATOM 2009 N N . VAL B 1 73 ? -13.225 26.395 -1.024 1.00 13.42 73 VAL B N 1
ATOM 2010 C CA . VAL B 1 73 ? -12.358 27.571 -1.106 1.00 12.65 73 VAL B CA 1
ATOM 2011 C C . VAL B 1 73 ? -12.282 28.163 0.292 1.00 16.27 73 VAL B C 1
ATOM 2012 O O . VAL B 1 73 ? -13.318 28.393 0.923 1.00 17.08 73 VAL B O 1
ATOM 2016 N N . ARG B 1 74 ? -11.070 28.405 0.789 1.00 12.98 74 ARG B N 1
ATOM 2017 C CA . ARG B 1 74 ? -10.901 28.987 2.114 1.00 12.25 74 ARG B CA 1
ATOM 2018 C C . ARG B 1 74 ? -10.609 30.473 1.948 1.00 15.55 74 ARG B C 1
ATOM 2019 O O . ARG B 1 74 ? -9.594 30.844 1.348 1.00 18.36 74 ARG B O 1
ATOM 2027 N N . GLN B 1 75 ? -11.493 31.308 2.485 1.00 15.28 75 GLN B N 1
ATOM 2028 C CA A GLN B 1 75 ? -11.353 32.749 2.343 0.53 16.75 75 GLN B CA 1
ATOM 2029 C CA B GLN B 1 75 ? -11.353 32.750 2.343 0.47 16.88 75 GLN B CA 1
ATOM 2030 C C . GLN B 1 75 ? -10.183 33.262 3.173 1.00 21.42 75 GLN B C 1
ATOM 2031 O O . GLN B 1 75 ? -9.944 32.799 4.292 1.00 20.53 75 GLN B O 1
ATOM 2042 N N . GLY B 1 76 ? -9.451 34.223 2.610 1.00 18.47 76 GLY B N 1
ATOM 2043 C CA . GLY B 1 76 ? -8.394 34.961 3.310 1.00 20.46 76 GLY B CA 1
ATOM 2044 C C . GLY B 1 76 ? -7.052 34.291 3.524 1.00 18.81 76 GLY B C 1
ATOM 2045 O O . GLY B 1 76 ? -6.007 34.872 3.225 1.00 21.15 76 GLY B O 1
ATOM 2046 N N . PHE B 1 77 ? -7.060 33.058 4.026 1.00 14.78 77 PHE B N 1
ATOM 2047 C CA . PHE B 1 77 ? -5.830 32.417 4.472 1.00 12.70 77 PHE B CA 1
ATOM 2048 C C . PHE B 1 77 ? -4.780 32.330 3.367 1.00 13.83 77 PHE B C 1
ATOM 2049 O O . PHE B 1 77 ? -3.604 32.636 3.590 1.00 14.19 77 PHE B O 1
ATOM 2057 N N . TYR B 1 78 ? -5.173 31.881 2.181 1.00 12.15 78 TYR B N 1
ATOM 2058 C CA . TYR B 1 78 ? -4.187 31.636 1.133 1.00 11.01 78 TYR B CA 1
ATOM 2059 C C . TYR B 1 78 ? -3.808 32.895 0.366 1.00 12.16 78 TYR B C 1
ATOM 2060 O O . TYR B 1 78 ? -2.730 32.920 -0.249 1.00 13.24 78 TYR B O 1
ATOM 2069 N N . ARG B 1 79 ? -4.638 33.938 0.412 1.00 15.68 79 ARG B N 1
ATOM 2070 C CA . ARG B 1 79 ? -4.487 35.075 -0.490 1.00 16.29 79 ARG B CA 1
ATOM 2071 C C . ARG B 1 79 ? -3.079 35.643 -0.408 1.00 14.57 79 ARG B C 1
ATOM 2072 O O . ARG B 1 79 ? -2.574 35.941 0.678 1.00 15.47 79 ARG B O 1
ATOM 2080 N N . GLY B 1 80 ? -2.433 35.758 -1.568 1.00 15.13 80 GLY B N 1
ATOM 2081 C CA . GLY B 1 80 ? -1.103 36.311 -1.656 1.00 15.34 80 GLY B CA 1
ATOM 2082 C C . GLY B 1 80 ? 0.021 35.322 -1.440 1.00 13.40 80 GLY B C 1
ATOM 2083 O O . GLY B 1 80 ? 1.191 35.701 -1.597 1.00 14.59 80 GLY B O 1
ATOM 2084 N N . ALA B 1 81 ? -0.282 34.076 -1.099 1.00 10.43 81 ALA B N 1
ATOM 2085 C CA . ALA B 1 81 ? 0.780 33.113 -0.836 1.00 11.33 81 ALA B CA 1
ATOM 2086 C C . ALA B 1 81 ? 1.507 32.735 -2.119 1.00 12.08 81 ALA B C 1
ATOM 2087 O O . ALA B 1 81 ? 0.889 32.561 -3.178 1.00 13.20 81 ALA B O 1
ATOM 2089 N N . ARG B 1 82 ? 2.824 32.571 -2.008 1.00 10.53 82 ARG B N 1
ATOM 2090 C CA A ARG B 1 82 ? 3.650 32.181 -3.139 0.58 11.48 82 ARG B CA 1
ATOM 2091 C CA B ARG B 1 82 ? 3.655 32.181 -3.137 0.42 11.69 82 ARG B CA 1
ATOM 2092 C C . ARG B 1 82 ? 4.361 30.849 -2.930 1.00 12.53 82 ARG B C 1
ATOM 2093 O O . ARG B 1 82 ? 5.128 30.430 -3.806 1.00 12.08 82 ARG B O 1
ATOM 2108 N N . GLY B 1 83 ? 4.125 30.179 -1.807 1.00 9.23 83 GLY B N 1
ATOM 2109 C CA . GLY B 1 83 ? 4.750 28.891 -1.544 1.00 8.55 83 GLY B CA 1
ATOM 2110 C C . GLY B 1 83 ? 4.212 28.336 -0.247 1.00 9.21 83 GLY B C 1
ATOM 2111 O O . GLY B 1 83 ? 3.477 29.001 0.490 1.00 9.52 83 GLY B O 1
ATOM 2112 N N . GLY B 1 84 ? 4.591 27.101 0.043 1.00 9.95 84 GLY B N 1
ATOM 2113 C CA . GLY B 1 84 ? 4.162 26.543 1.307 1.00 9.72 84 GLY B CA 1
ATOM 2114 C C . GLY B 1 84 ? 4.929 25.290 1.639 1.00 9.42 84 GLY B C 1
ATOM 2115 O O . GLY B 1 84 ? 5.588 24.697 0.777 1.00 10.02 84 GLY B O 1
ATOM 2116 N N . LEU B 1 85 ? 4.821 24.893 2.906 1.00 8.52 85 LEU B N 1
ATOM 2117 C CA . LEU B 1 85 ? 5.333 23.611 3.376 1.00 8.62 85 LEU B CA 1
ATOM 2118 C C . LEU B 1 85 ? 4.142 22.708 3.660 1.00 9.72 85 LEU B C 1
ATOM 2119 O O . LEU B 1 85 ? 3.193 23.124 4.333 1.00 11.45 85 LEU B O 1
ATOM 2124 N N . LEU B 1 86 ? 4.192 21.476 3.153 1.00 8.92 86 LEU B N 1
ATOM 2125 C CA . LEU B 1 86 ? 3.076 20.527 3.256 1.00 7.00 86 LEU B CA 1
ATOM 2126 C C . LEU B 1 86 ? 3.534 19.420 4.199 1.00 8.27 86 LEU B C 1
ATOM 2127 O O . LEU B 1 86 ? 4.272 18.526 3.787 1.00 10.36 86 LEU B O 1
ATOM 2132 N N . LEU B 1 87 ? 3.077 19.471 5.448 1.00 8.17 87 LEU B N 1
ATOM 2133 C CA . LEU B 1 87 ? 3.605 18.625 6.514 1.00 8.85 87 LEU B CA 1
ATOM 2134 C C . LEU B 1 87 ? 2.694 17.442 6.792 1.00 10.86 87 LEU B C 1
ATOM 2135 O O . LEU B 1 87 ? 1.465 17.567 6.770 1.00 10.84 87 LEU B O 1
ATOM 2140 N N . TYR B 1 88 ? 3.311 16.319 7.137 1.00 10.52 88 TYR B N 1
ATOM 2141 C CA . TYR B 1 88 ? 2.597 15.229 7.774 1.00 9.33 88 TYR B CA 1
ATOM 2142 C C . TYR B 1 88 ? 3.450 14.692 8.907 1.00 10.73 88 TYR B C 1
ATOM 2143 O O . TYR B 1 88 ? 4.644 14.994 9.011 1.00 11.76 88 TYR B O 1
ATOM 2152 N N . ASP B 1 89 ? 2.813 13.899 9.762 1.00 11.18 89 ASP B N 1
ATOM 2153 C CA . ASP B 1 89 ? 3.445 13.263 10.913 1.00 12.38 89 ASP B CA 1
ATOM 2154 C C . ASP B 1 89 ? 3.721 11.830 10.481 1.00 11.59 89 ASP B C 1
ATOM 2155 O O . ASP B 1 89 ? 2.784 11.068 10.233 1.00 13.41 89 ASP B O 1
ATOM 2160 N N . VAL B 1 90 ? 5.003 11.459 10.391 1.00 11.64 90 VAL B N 1
ATOM 2161 C CA . VAL B 1 90 ? 5.361 10.123 9.921 1.00 13.43 90 VAL B CA 1
ATOM 2162 C C . VAL B 1 90 ? 4.842 9.012 10.823 1.00 14.52 90 VAL B C 1
ATOM 2163 O O . VAL B 1 90 ? 4.878 7.841 10.420 1.00 15.63 90 VAL B O 1
ATOM 2167 N N . THR B 1 91 ? 4.357 9.338 12.022 1.00 14.33 91 THR B N 1
ATOM 2168 C CA . THR B 1 91 ? 3.796 8.308 12.898 1.00 15.97 91 THR B CA 1
ATOM 2169 C C . THR B 1 91 ? 2.285 8.131 12.741 1.00 17.40 91 THR B C 1
ATOM 2170 O O . THR B 1 91 ? 1.716 7.251 13.401 1.00 20.01 91 THR B O 1
ATOM 2174 N N . ARG B 1 92 ? 1.619 8.939 11.904 1.00 16.52 92 ARG B N 1
ATOM 2175 C CA . ARG B 1 92 ? 0.161 8.877 11.754 1.00 18.58 92 ARG B CA 1
ATOM 2176 C C . ARG B 1 92 ? -0.206 8.861 10.274 1.00 17.80 92 ARG B C 1
ATOM 2177 O O . ARG B 1 92 ? -0.168 9.899 9.605 1.00 16.14 92 ARG B O 1
ATOM 2185 N N . ARG B 1 93 ? -0.591 7.680 9.778 1.00 17.11 93 ARG B N 1
ATOM 2186 C CA . ARG B 1 93 ? -0.881 7.513 8.354 1.00 16.58 93 ARG B CA 1
ATOM 2187 C C . ARG B 1 93 ? -1.985 8.450 7.862 1.00 16.09 93 ARG B C 1
ATOM 2188 O O . ARG B 1 93 ? -1.913 8.953 6.736 1.00 16.39 93 ARG B O 1
ATOM 2196 N N . ARG B 1 94 ? -3.006 8.712 8.681 1.00 16.84 94 ARG B N 1
ATOM 2197 C CA A ARG B 1 94 ? -4.094 9.582 8.229 0.56 15.47 94 ARG B CA 1
ATOM 2198 C CA B ARG B 1 94 ? -4.094 9.585 8.237 0.44 16.10 94 ARG B CA 1
ATOM 2199 C C . ARG B 1 94 ? -3.576 10.961 7.827 1.00 14.94 94 ARG B C 1
ATOM 2200 O O . ARG B 1 94 ? -4.092 11.574 6.880 1.00 15.97 94 ARG B O 1
ATOM 2215 N N . THR B 1 95 ? -2.549 11.462 8.521 1.00 13.71 95 THR B N 1
ATOM 2216 C CA . THR B 1 95 ? -2.031 12.784 8.187 1.00 11.28 95 THR B CA 1
ATOM 2217 C C . THR B 1 95 ? -1.327 12.786 6.835 1.00 10.08 95 THR B C 1
ATOM 2218 O O . THR B 1 95 ? -1.328 13.809 6.145 1.00 11.14 95 THR B O 1
ATOM 2222 N N . PHE B 1 96 ? -0.726 11.652 6.447 1.00 11.09 96 PHE B N 1
ATOM 2223 C CA . PHE B 1 96 ? -0.124 11.536 5.124 1.00 12.36 96 PHE B CA 1
ATOM 2224 C C . PHE B 1 96 ? -1.197 11.439 4.043 1.00 10.99 96 PHE B C 1
ATOM 2225 O O . PHE B 1 96 ? -1.099 12.103 3.009 1.00 12.80 96 PHE B O 1
ATOM 2233 N N . ILE B 1 97 ? -2.232 10.628 4.273 1.00 13.56 97 ILE B N 1
ATOM 2234 C CA . ILE B 1 97 ? -3.331 10.564 3.316 1.00 14.74 97 ILE B CA 1
ATOM 2235 C C . ILE B 1 97 ? -3.919 11.946 3.065 1.00 15.51 97 ILE B C 1
ATOM 2236 O O . ILE B 1 97 ? -4.270 12.291 1.928 1.00 19.05 97 ILE B O 1
ATOM 2241 N N . ASN B 1 98 ? -3.981 12.784 4.094 1.00 12.58 98 ASN B N 1
ATOM 2242 C CA . ASN B 1 98 ? -4.617 14.081 3.950 1.00 11.48 98 ASN B CA 1
ATOM 2243 C C . ASN B 1 98 ? -3.762 15.151 3.281 1.00 12.16 98 ASN B C 1
ATOM 2244 O O . ASN B 1 98 ? -4.292 16.232 3.006 1.00 11.66 98 ASN B O 1
ATOM 2249 N N . ILE B 1 99 ? -2.463 14.930 3.040 1.00 9.32 99 ILE B N 1
ATOM 2250 C CA . ILE B 1 99 ? -1.693 16.028 2.442 1.00 9.76 99 ILE B CA 1
ATOM 2251 C C . ILE B 1 99 ? -2.213 16.386 1.059 1.00 9.89 99 ILE B C 1
ATOM 2252 O O . ILE B 1 99 ? -2.183 17.560 0.670 1.00 10.52 99 ILE B O 1
ATOM 2257 N N . GLU B 1 100 ? -2.703 15.404 0.299 1.00 10.17 100 GLU B N 1
ATOM 2258 C CA . GLU B 1 100 ? -3.291 15.727 -1.001 1.00 10.11 100 GLU B CA 1
ATOM 2259 C C . GLU B 1 100 ? -4.477 16.666 -0.836 1.00 12.54 100 GLU B C 1
ATOM 2260 O O . GLU B 1 100 ? -4.667 17.585 -1.643 1.00 10.15 100 GLU B O 1
ATOM 2266 N N . ASN B 1 101 ? -5.276 16.470 0.220 1.00 9.30 101 ASN B N 1
ATOM 2267 C CA . ASN B 1 101 ? -6.443 17.329 0.421 1.00 9.10 101 ASN B CA 1
ATOM 2268 C C . ASN B 1 101 ? -6.038 18.757 0.764 1.00 9.29 101 ASN B C 1
ATOM 2269 O O . ASN B 1 101 ? -6.702 19.710 0.335 1.00 9.18 101 ASN B O 1
ATOM 2274 N N . TRP B 1 102 ? -4.956 18.929 1.527 1.00 8.44 102 TRP B N 1
ATOM 2275 C CA . TRP B 1 102 ? -4.471 20.280 1.811 1.00 7.59 102 TRP B CA 1
ATOM 2276 C C . TRP B 1 102 ? -3.914 20.938 0.563 1.00 9.36 102 TRP B C 1
ATOM 2277 O O . TRP B 1 102 ? -4.160 22.132 0.324 1.00 9.00 102 TRP B O 1
ATOM 2288 N N . LYS B 1 103 ? -3.153 20.182 -0.238 1.00 8.61 103 LYS B N 1
ATOM 2289 C CA . LYS B 1 103 ? -2.624 20.726 -1.485 1.00 8.15 103 LYS B CA 1
ATOM 2290 C C . LYS B 1 103 ? -3.759 21.240 -2.357 1.00 8.82 103 LYS B C 1
ATOM 2291 O O . LYS B 1 103 ? -3.706 22.369 -2.864 1.00 9.31 103 LYS B O 1
ATOM 2297 N N . GLU B 1 104 ? -4.817 20.435 -2.506 1.00 9.19 104 GLU B N 1
ATOM 2298 C CA . GLU B 1 104 ? -5.939 20.844 -3.346 1.00 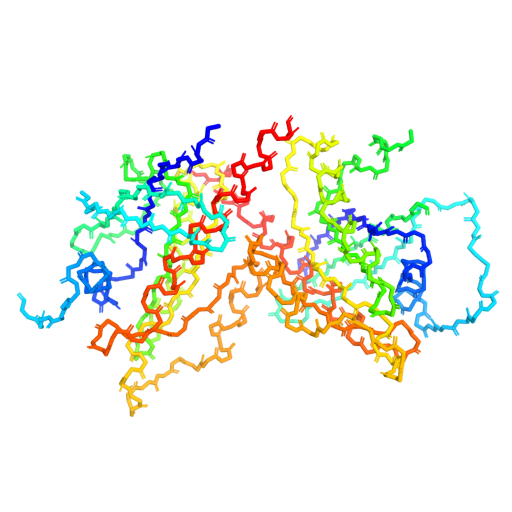8.74 104 GLU B CA 1
ATOM 2299 C C . GLU B 1 104 ? -6.683 22.041 -2.765 1.00 9.74 104 GLU B C 1
ATOM 2300 O O . GLU B 1 104 ? -7.191 22.880 -3.525 1.00 10.05 104 GLU B O 1
ATOM 2306 N N . GLU B 1 105 ? -6.818 22.125 -1.436 1.00 7.79 105 GLU B N 1
ATOM 2307 C CA . GLU B 1 105 ? -7.501 23.297 -0.888 1.00 7.54 105 GLU B CA 1
ATOM 2308 C C . GLU B 1 105 ? -6.738 24.572 -1.227 1.00 8.57 105 GLU B C 1
ATOM 2309 O O . GLU B 1 105 ? -7.342 25.582 -1.620 1.00 10.39 105 GLU B O 1
ATOM 2315 N N . ALA B 1 106 ? -5.406 24.535 -1.106 1.00 7.66 106 ALA B N 1
ATOM 2316 C CA . ALA B 1 106 ? -4.594 25.693 -1.478 1.00 9.05 106 ALA B CA 1
ATOM 2317 C C . ALA B 1 106 ? -4.775 26.034 -2.949 1.00 8.84 106 ALA B C 1
ATOM 2318 O O . ALA B 1 106 ? -4.999 27.193 -3.302 1.00 9.94 106 ALA B O 1
ATOM 2320 N N . PHE B 1 107 ? -4.667 25.035 -3.830 1.00 7.99 107 PHE B N 1
ATOM 2321 C CA . PHE B 1 107 ? -4.730 25.320 -5.261 1.00 8.29 107 PHE B CA 1
ATOM 2322 C C . PHE B 1 107 ? -6.126 25.786 -5.680 1.00 8.57 107 PHE B C 1
ATOM 2323 O O . PHE B 1 107 ? -6.257 26.688 -6.525 1.00 9.76 107 PHE B O 1
ATOM 2331 N N . ARG B 1 108 ? -7.191 25.174 -5.132 1.00 8.38 108 ARG B N 1
ATOM 2332 C CA . ARG B 1 108 ? -8.534 25.681 -5.429 1.00 8.56 108 ARG B CA 1
ATOM 2333 C C . ARG B 1 108 ? -8.695 27.117 -4.948 1.00 11.33 108 ARG B C 1
ATOM 2334 O O . ARG B 1 108 ? -9.327 27.943 -5.626 1.00 11.00 108 ARG B O 1
ATOM 2342 N N . SER B 1 109 ? -8.177 27.420 -3.756 1.00 8.49 109 SER B N 1
ATOM 2343 C CA . SER B 1 109 ? -8.376 28.749 -3.179 1.00 8.23 109 SER B CA 1
ATOM 2344 C C . SER B 1 109 ? -7.608 29.821 -3.932 1.00 11.23 109 SER B C 1
ATOM 2345 O O . SER B 1 109 ? -8.060 30.973 -4.011 1.00 15.78 109 SER B O 1
ATOM 2348 N N . LEU B 1 110 ? -6.462 29.467 -4.494 1.00 8.62 110 LEU B N 1
ATOM 2349 C CA . LEU B 1 110 ? -5.646 30.430 -5.222 1.00 10.75 110 LEU B CA 1
ATOM 2350 C C . LEU B 1 110 ? -5.923 30.435 -6.712 1.00 10.87 110 LEU B C 1
ATOM 2351 O O . LEU B 1 110 ? -5.529 31.389 -7.389 1.00 12.87 110 LEU B O 1
ATOM 2356 N N . GLN B 1 111 ? -6.587 29.397 -7.231 1.00 9.07 111 GLN B N 1
ATOM 2357 C CA . GLN B 1 111 ? -6.800 29.196 -8.662 1.00 9.26 111 GLN B CA 1
ATOM 2358 C C . GLN B 1 111 ? -5.490 29.095 -9.430 1.00 10.26 111 GLN B C 1
ATOM 2359 O O . GLN B 1 111 ? -5.434 29.421 -10.615 1.00 11.33 111 GLN B O 1
ATOM 2365 N N . LYS B 1 112 ? -4.448 28.624 -8.751 1.00 11.85 112 LYS B N 1
ATOM 2366 C CA . LYS B 1 112 ? -3.182 28.353 -9.400 1.00 12.29 112 LYS B CA 1
ATOM 2367 C C . LYS B 1 112 ? -2.404 27.397 -8.507 1.00 10.66 112 LYS B C 1
ATOM 2368 O O . LYS B 1 112 ? -2.701 27.247 -7.321 1.00 10.94 112 LYS B O 1
ATOM 2374 N N . GLU B 1 113 ? -1.396 26.767 -9.102 1.00 10.72 113 GLU B N 1
ATOM 2375 C CA . GLU B 1 113 ? -0.430 25.990 -8.342 1.00 10.70 113 GLU B CA 1
ATOM 2376 C C . GLU B 1 113 ? 0.612 26.943 -7.776 1.00 12.94 113 GLU B C 1
ATOM 2377 O O . GLU B 1 113 ? 0.982 27.932 -8.424 1.00 15.23 113 GLU B O 1
ATOM 2383 N N . ILE B 1 114 ? 1.036 26.676 -6.546 1.00 12.50 114 ILE B N 1
ATOM 2384 C CA . ILE B 1 114 ? 2.202 27.332 -5.952 1.00 10.27 114 ILE B CA 1
ATOM 2385 C C . ILE B 1 114 ? 3.181 26.231 -5.562 1.00 12.66 114 ILE B C 1
ATOM 2386 O O . ILE B 1 114 ? 2.764 25.086 -5.342 1.00 10.69 114 ILE B O 1
ATOM 2391 N N . PRO B 1 115 ? 4.476 26.516 -5.484 1.00 10.40 115 PRO B N 1
ATOM 2392 C CA . PRO B 1 115 ? 5.424 25.474 -5.075 1.00 9.59 115 PRO B CA 1
ATOM 2393 C C . PRO B 1 115 ? 5.190 25.083 -3.631 1.00 10.19 115 PRO B C 1
ATOM 2394 O O . PRO B 1 115 ? 4.992 25.934 -2.754 1.00 11.41 115 PRO B O 1
ATOM 2398 N N . LEU B 1 116 ? 5.189 23.773 -3.386 1.00 9.75 116 LEU B N 1
ATOM 2399 C CA . LEU B 1 116 ? 5.102 23.232 -2.037 1.00 9.16 116 LEU B CA 1
ATOM 2400 C C . LEU B 1 116 ? 6.289 22.307 -1.853 1.00 12.55 116 LEU B C 1
ATOM 2401 O O . LEU B 1 116 ? 6.707 21.637 -2.801 1.00 11.30 116 LEU B O 1
ATOM 2406 N N . VAL B 1 117 ? 6.845 22.294 -0.646 1.00 9.14 117 VAL B N 1
ATOM 2407 C CA . VAL B 1 117 ? 7.848 21.307 -0.253 1.00 9.14 117 VAL B CA 1
ATOM 2408 C C . VAL B 1 117 ? 7.149 20.338 0.683 1.00 10.00 117 VAL B C 1
ATOM 2409 O O . VAL B 1 117 ? 6.521 20.765 1.658 1.00 10.16 117 VAL B O 1
ATOM 2413 N N . VAL B 1 118 ? 7.236 19.037 0.373 1.00 8.61 118 VAL B N 1
ATOM 2414 C CA . VAL B 1 118 ? 6.633 18.010 1.217 1.00 8.74 118 VAL B CA 1
ATOM 2415 C C . VAL B 1 118 ? 7.574 17.740 2.382 1.00 9.54 118 VAL B C 1
ATOM 2416 O O . VAL B 1 118 ? 8.760 17.445 2.179 1.00 10.61 118 VAL B O 1
ATOM 2420 N N . VAL B 1 119 ? 7.055 17.859 3.605 1.00 8.54 119 VAL B N 1
ATOM 2421 C CA . VAL B 1 119 ? 7.858 17.739 4.827 1.00 10.45 119 VAL B CA 1
ATOM 2422 C C . VAL B 1 119 ? 7.323 16.571 5.650 1.00 10.20 119 VAL B C 1
ATOM 2423 O O . VAL B 1 119 ? 6.202 16.626 6.170 1.00 10.95 119 VAL B O 1
ATOM 2427 N N . ALA B 1 120 ? 8.110 15.506 5.741 1.00 8.87 120 ALA B N 1
ATOM 2428 C CA . ALA B 1 120 ? 7.816 14.376 6.620 1.00 9.80 120 ALA B CA 1
ATOM 2429 C C . ALA B 1 120 ? 8.381 14.736 7.988 1.00 12.50 120 ALA B C 1
ATOM 2430 O O . ALA B 1 120 ? 9.598 14.678 8.205 1.00 12.16 120 ALA B O 1
ATOM 2432 N N . ASN B 1 121 ? 7.505 15.117 8.920 1.00 10.68 121 ASN B N 1
ATOM 2433 C CA . ASN B 1 121 ? 7.944 15.616 10.216 1.00 10.43 121 ASN B CA 1
ATOM 2434 C C . ASN B 1 121 ? 7.885 14.510 11.265 1.00 13.33 121 ASN B C 1
ATOM 2435 O O . ASN B 1 121 ? 7.202 13.494 11.103 1.00 12.85 121 ASN B O 1
ATOM 2440 N N . LYS B 1 122 ? 8.617 14.740 12.355 1.00 13.07 122 LYS B N 1
ATOM 2441 C CA . LYS B 1 122 ? 8.715 13.842 13.511 1.00 15.15 122 LYS B CA 1
ATOM 2442 C C . LYS B 1 122 ? 9.541 12.599 13.216 1.00 14.55 122 LYS B C 1
ATOM 2443 O O . LYS B 1 122 ? 9.329 11.542 13.821 1.00 16.88 122 LYS B O 1
ATOM 2449 N N . VAL B 1 123 ? 10.503 12.714 12.302 1.00 15.76 123 VAL B N 1
ATOM 2450 C CA . VAL B 1 123 ? 11.338 11.565 11.974 1.00 14.60 123 VAL B CA 1
ATOM 2451 C C . VAL B 1 123 ? 12.208 11.109 13.143 1.00 17.98 123 VAL B C 1
ATOM 2452 O O . VAL B 1 123 ? 12.814 10.032 13.074 1.00 20.56 123 VAL B O 1
ATOM 2456 N N . ASP B 1 124 ? 12.276 11.890 14.224 1.00 18.26 124 ASP B N 1
ATOM 2457 C CA . ASP B 1 124 ? 12.965 11.444 15.431 1.00 20.85 124 ASP B CA 1
ATOM 2458 C C . ASP B 1 124 ? 12.238 10.293 16.125 1.00 22.51 124 ASP B C 1
ATOM 2459 O O . ASP B 1 124 ? 12.852 9.586 16.932 1.00 22.55 124 ASP B O 1
ATOM 2464 N N . LEU B 1 125 ? 10.954 10.090 15.824 1.00 20.17 125 LEU B N 1
ATOM 2465 C CA . LEU B 1 125 ? 10.157 9.021 16.437 1.00 18.65 125 LEU B CA 1
ATOM 2466 C C . LEU B 1 125 ? 10.296 7.743 15.606 1.00 23.23 125 LEU B C 1
ATOM 2467 O O . LEU B 1 125 ? 9.368 7.276 14.946 1.00 25.57 125 LEU B O 1
ATOM 2472 N N . LYS B 1 126 ? 11.494 7.155 15.681 1.00 26.66 126 LYS B N 1
ATOM 2473 C CA . LYS B 1 126 ? 11.840 6.066 14.772 1.00 32.33 126 LYS B CA 1
ATOM 2474 C C . LYS B 1 126 ? 11.031 4.803 15.052 1.00 27.85 126 LYS B C 1
ATOM 2475 O O . LYS B 1 126 ? 10.648 4.090 14.116 1.00 27.77 126 LYS B O 1
ATOM 2481 N N . ASP B 1 127 ? 10.755 4.506 16.323 1.00 24.75 127 ASP B N 1
ATOM 2482 C CA . ASP B 1 127 ? 10.064 3.258 16.635 1.00 24.32 127 ASP B CA 1
ATOM 2483 C C . ASP B 1 127 ? 8.578 3.315 16.304 1.00 29.18 127 ASP B C 1
ATOM 2484 O O . ASP B 1 127 ? 7.957 2.267 16.086 1.00 34.78 127 ASP B O 1
ATOM 2489 N N . SER B 1 128 ? 7.985 4.508 16.272 1.00 23.23 128 SER B N 1
ATOM 2490 C CA A SER B 1 128 ? 6.565 4.701 16.013 0.52 24.02 128 SER B CA 1
ATOM 2491 C CA B SER B 1 128 ? 6.563 4.603 15.986 0.48 23.96 128 SER B CA 1
ATOM 2492 C C . SER B 1 128 ? 6.278 5.098 14.574 1.00 19.55 128 SER B C 1
ATOM 2493 O O . SER B 1 128 ? 5.115 5.327 14.230 1.00 21.38 128 SER B O 1
ATOM 2498 N N . ARG B 1 129 ? 7.309 5.230 13.742 1.00 19.91 129 ARG B N 1
ATOM 2499 C CA . ARG B 1 129 ? 7.128 5.659 12.365 1.00 19.52 129 ARG B CA 1
ATOM 2500 C C . ARG B 1 129 ? 6.374 4.610 11.555 1.00 19.77 129 ARG B C 1
ATOM 2501 O O . ARG B 1 129 ? 6.675 3.412 11.629 1.00 23.19 129 ARG B O 1
ATOM 2509 N N . VAL B 1 130 ? 5.386 5.068 10.781 1.00 18.77 130 VAL B N 1
ATOM 2510 C CA . VAL B 1 130 ? 4.601 4.173 9.940 1.00 17.84 130 VAL B CA 1
ATOM 2511 C C . VAL B 1 130 ? 4.613 4.546 8.462 1.00 20.08 130 VAL B C 1
ATOM 2512 O O . VAL B 1 130 ? 4.322 3.678 7.622 1.00 22.11 130 VAL B O 1
ATOM 2516 N N . VAL B 1 131 ? 4.919 5.787 8.088 1.00 16.05 131 VAL B N 1
ATOM 2517 C CA . VAL B 1 131 ? 4.972 6.177 6.688 1.00 13.88 131 VAL B CA 1
ATOM 2518 C C . VAL B 1 131 ? 6.433 6.130 6.269 1.00 17.51 131 VAL B C 1
ATOM 2519 O O . VAL B 1 131 ? 7.267 6.868 6.808 1.00 17.83 131 VAL B O 1
ATOM 2523 N N . ALA B 1 132 ? 6.747 5.255 5.321 1.00 16.91 132 ALA B N 1
ATOM 2524 C CA . ALA B 1 132 ? 8.135 5.055 4.946 1.00 20.48 132 ALA B CA 1
ATOM 2525 C C . ALA B 1 132 ? 8.644 6.209 4.092 1.00 17.21 132 ALA B C 1
ATOM 2526 O O . ALA B 1 132 ? 7.884 6.897 3.407 1.00 15.11 132 ALA B O 1
ATOM 2528 N N . THR B 1 133 ? 9.966 6.405 4.133 1.00 15.58 133 THR B N 1
ATOM 2529 C CA . THR B 1 133 ? 10.610 7.425 3.301 1.00 14.30 133 THR B CA 1
ATOM 2530 C C . THR B 1 133 ? 10.162 7.339 1.846 1.00 16.14 133 THR B C 1
ATOM 2531 O O . THR B 1 133 ? 9.802 8.350 1.237 1.00 15.19 133 THR B O 1
ATOM 2535 N N . GLU B 1 134 ? 10.179 6.131 1.275 1.00 16.67 134 GLU B N 1
ATOM 2536 C CA . GLU B 1 134 ? 9.853 5.975 -0.141 1.00 16.79 134 GLU B CA 1
ATOM 2537 C C . GLU B 1 134 ? 8.442 6.449 -0.456 1.00 19.71 134 GLU B C 1
ATOM 2538 O O . GLU B 1 134 ? 8.197 6.963 -1.551 1.00 18.29 134 GLU B O 1
ATOM 2544 N N . GLU B 1 135 ? 7.505 6.293 0.483 1.00 18.23 135 GLU B N 1
ATOM 2545 C CA . GLU B 1 135 ? 6.133 6.721 0.223 1.00 16.64 135 GLU B CA 1
ATOM 2546 C C . GLU B 1 135 ? 6.058 8.229 0.039 1.00 16.86 135 GLU B C 1
ATOM 2547 O O . GLU B 1 135 ? 5.389 8.723 -0.879 1.00 14.56 135 GLU B O 1
ATOM 2553 N N . GLY B 1 136 ? 6.719 8.978 0.926 1.00 12.25 136 GLY B N 1
ATOM 2554 C CA . GLY B 1 136 ? 6.731 10.423 0.797 1.00 10.24 136 GLY B CA 1
ATOM 2555 C C . GLY B 1 136 ? 7.481 10.884 -0.439 1.00 11.70 136 GLY B C 1
ATOM 2556 O O . GLY B 1 136 ? 7.041 11.806 -1.132 1.00 12.19 136 GLY B O 1
ATOM 2557 N N . GLU B 1 137 ? 8.627 10.258 -0.728 1.00 11.03 137 GLU B N 1
ATOM 2558 C CA . GLU B 1 137 ? 9.381 10.617 -1.925 1.00 14.28 137 GLU B CA 1
ATOM 2559 C C . GLU B 1 137 ? 8.534 10.427 -3.171 1.00 13.04 137 GLU B C 1
ATOM 2560 O O . GLU B 1 137 ? 8.607 11.238 -4.107 1.00 13.22 137 GLU B O 1
ATOM 2566 N N . GLU B 1 138 ? 7.743 9.348 -3.209 1.00 11.24 138 GLU B N 1
ATOM 2567 C CA A GLU B 1 138 ? 6.906 9.067 -4.373 0.57 10.46 138 GLU B CA 1
ATOM 2568 C CA B GLU B 1 138 ? 6.914 9.077 -4.380 0.43 10.45 138 GLU B CA 1
ATOM 2569 C C . GLU B 1 138 ? 5.823 10.125 -4.538 1.00 13.84 138 GLU B C 1
ATOM 2570 O O . GLU B 1 138 ? 5.610 10.648 -5.641 1.00 13.10 138 GLU B O 1
ATOM 2581 N N . TYR B 1 139 ? 5.119 10.450 -3.449 1.00 11.03 139 TYR B N 1
ATOM 2582 C CA . TYR B 1 139 ? 4.096 11.489 -3.527 1.00 10.42 139 TYR B CA 1
ATOM 2583 C C . TYR B 1 139 ? 4.688 12.791 -4.044 1.00 11.99 139 TYR B C 1
ATOM 2584 O O . TYR B 1 139 ? 4.111 13.454 -4.922 1.00 9.64 139 TYR B O 1
ATOM 2593 N N . ALA B 1 140 ? 5.830 13.189 -3.488 1.00 9.96 140 ALA B N 1
ATOM 2594 C CA . ALA B 1 140 ? 6.452 14.446 -3.900 1.00 10.15 140 ALA B CA 1
ATOM 2595 C C . ALA B 1 140 ? 6.838 14.405 -5.376 1.00 9.75 140 ALA B C 1
ATOM 2596 O O . ALA B 1 140 ? 6.528 15.338 -6.132 1.00 10.49 140 ALA B O 1
ATOM 2598 N N . LYS B 1 141 ? 7.471 13.316 -5.809 1.00 8.79 141 LYS B N 1
ATOM 2599 C CA . LYS B 1 141 ? 7.913 13.190 -7.198 1.00 11.20 141 LYS B CA 1
ATOM 2600 C C . LYS B 1 141 ? 6.746 13.285 -8.172 1.00 10.46 141 LYS B C 1
ATOM 2601 O O . LYS B 1 141 ? 6.885 13.866 -9.257 1.00 12.35 141 LYS B O 1
ATOM 2607 N N . ASN B 1 142 ? 5.601 12.695 -7.820 1.00 10.32 142 ASN B N 1
ATOM 2608 C CA . ASN B 1 142 ? 4.427 12.713 -8.695 1.00 11.03 142 ASN B CA 1
ATOM 2609 C C . ASN B 1 142 ? 3.898 14.123 -8.921 1.00 11.68 142 ASN B C 1
ATOM 2610 O O . ASN B 1 142 ? 3.174 14.348 -9.904 1.00 11.23 142 ASN B O 1
ATOM 2615 N N . ASN B 1 143 ? 4.207 15.066 -8.027 1.00 8.29 143 ASN B N 1
ATOM 2616 C CA . ASN B 1 143 ? 3.744 16.448 -8.136 1.00 8.66 143 ASN B CA 1
ATOM 2617 C C . ASN B 1 143 ? 4.877 17.413 -8.466 1.00 10.77 143 ASN B C 1
ATOM 2618 O O . ASN B 1 143 ? 4.666 18.634 -8.445 1.00 11.00 143 ASN B O 1
ATOM 2623 N N . SER B 1 144 ? 6.082 16.896 -8.716 1.00 9.52 144 SER B N 1
ATOM 2624 C CA . SER B 1 144 ? 7.277 17.723 -8.891 1.00 9.89 144 SER B CA 1
ATOM 2625 C C . SER B 1 144 ? 7.545 18.616 -7.679 1.00 7.95 144 SER B C 1
ATOM 2626 O O . SER B 1 144 ? 8.006 19.748 -7.817 1.00 10.73 144 SER B O 1
ATOM 2629 N N . PHE B 1 145 ? 7.282 18.094 -6.474 1.00 8.96 145 PHE B N 1
ATOM 2630 C CA . PHE B 1 145 ? 7.600 18.761 -5.216 1.00 8.74 145 PHE B CA 1
ATOM 2631 C C . PHE B 1 145 ? 8.910 18.198 -4.678 1.00 9.63 145 PHE B C 1
ATOM 2632 O O . PHE B 1 145 ? 9.228 17.009 -4.867 1.00 10.25 145 PHE B O 1
ATOM 2640 N N . MET B 1 146 ? 9.660 19.047 -3.989 1.00 8.25 146 MET B N 1
ATOM 2641 C CA . MET B 1 146 ? 10.787 18.538 -3.223 1.00 8.61 146 MET B CA 1
ATOM 2642 C C . MET B 1 146 ? 10.293 17.862 -1.944 1.00 10.08 146 MET B C 1
ATOM 2643 O O . MET B 1 146 ? 9.176 18.094 -1.484 1.00 10.41 146 MET B O 1
ATOM 2648 N N . TYR B 1 147 ? 11.141 17.007 -1.378 1.00 11.06 147 TYR B N 1
ATOM 2649 C CA . TYR B 1 147 ? 10.793 16.203 -0.212 1.00 9.50 147 TYR B CA 1
ATOM 2650 C C . TYR B 1 147 ? 11.915 16.286 0.817 1.00 9.42 147 TYR B C 1
ATOM 2651 O O . TYR B 1 147 ? 13.095 16.117 0.478 1.00 12.31 147 TYR B O 1
ATOM 2660 N N . VAL B 1 148 ? 11.541 16.568 2.072 1.00 10.07 148 VAL B N 1
ATOM 2661 C CA A VAL B 1 148 ? 12.479 16.724 3.182 0.77 10.40 148 VAL B CA 1
ATOM 2662 C CA B VAL B 1 148 ? 12.502 16.668 3.158 0.23 11.38 148 VAL B CA 1
ATOM 2663 C C . VAL B 1 148 ? 11.970 15.920 4.371 1.00 12.40 148 VAL B C 1
ATOM 2664 O O . VAL B 1 148 ? 10.775 15.962 4.676 1.00 13.54 148 VAL B O 1
ATOM 2671 N N . GLU B 1 149 ? 12.867 15.208 5.054 1.00 12.13 149 GLU B N 1
ATOM 2672 C CA . GLU B 1 149 ? 12.568 14.558 6.327 1.00 13.34 149 GLU B CA 1
ATOM 2673 C C . GLU B 1 149 ? 13.079 15.467 7.435 1.00 15.31 149 GLU B C 1
ATOM 2674 O O . GLU B 1 149 ? 14.271 15.791 7.474 1.00 16.56 149 GLU B O 1
ATOM 2680 N N . SER B 1 150 ? 12.200 15.853 8.350 1.00 12.68 150 SER B N 1
ATOM 2681 C CA A SER B 1 150 ? 12.536 16.865 9.340 0.54 14.10 150 SER B CA 1
ATOM 2682 C CA B SER B 1 150 ? 12.552 16.855 9.342 0.46 14.28 150 SER B CA 1
ATOM 2683 C C . SER B 1 150 ? 12.095 16.437 10.730 1.00 15.50 150 SER B C 1
ATOM 2684 O O . SER B 1 150 ? 11.272 15.527 10.903 1.00 14.51 150 SER B O 1
ATOM 2689 N N . SER B 1 151 ? 12.648 17.138 11.721 1.00 15.37 151 SER B N 1
ATOM 2690 C CA . SER B 1 151 ? 12.216 17.032 13.109 1.00 13.06 151 SER B CA 1
ATOM 2691 C C . SER B 1 151 ? 12.314 18.420 13.721 1.00 13.17 151 SER B C 1
ATOM 2692 O O . SER B 1 151 ? 13.413 18.979 13.826 1.00 14.33 151 SER B O 1
ATOM 2695 N N . ALA B 1 152 ? 11.181 18.980 14.131 1.00 14.68 152 ALA B N 1
ATOM 2696 C CA . ALA B 1 152 ? 11.242 20.211 14.907 1.00 16.23 152 ALA B CA 1
ATOM 2697 C C . ALA B 1 152 ? 11.946 19.984 16.233 1.00 18.02 152 ALA B C 1
ATOM 2698 O O . ALA B 1 152 ? 12.594 20.897 16.763 1.00 18.24 152 ALA B O 1
ATOM 2700 N N . LEU B 1 153 ? 11.851 18.765 16.768 1.00 15.39 153 LEU B N 1
ATOM 2701 C CA . LEU B 1 153 ? 12.431 18.470 18.073 1.00 17.74 153 LEU B CA 1
ATOM 2702 C C . LEU B 1 153 ? 13.954 18.542 18.031 1.00 22.55 153 LEU B C 1
ATOM 2703 O O . LEU B 1 153 ? 14.578 19.180 18.889 1.00 23.37 153 LEU B O 1
ATOM 2708 N N . THR B 1 154 ? 14.577 17.868 17.059 1.00 22.17 154 THR B N 1
ATOM 2709 C CA . THR B 1 154 ? 16.031 17.923 16.944 1.00 22.95 154 THR B CA 1
ATOM 2710 C C . THR B 1 154 ? 16.506 19.120 16.143 1.00 20.29 154 THR B C 1
ATOM 2711 O O . THR B 1 154 ? 17.671 19.511 16.269 1.00 25.86 154 THR B O 1
ATOM 2715 N N . GLY B 1 155 ? 15.635 19.699 15.323 1.00 17.03 155 GLY B N 1
ATOM 2716 C CA . GLY B 1 155 ? 16.032 20.717 14.388 1.00 16.05 155 GLY B CA 1
ATOM 2717 C C . GLY B 1 155 ? 16.465 20.199 13.036 1.00 18.62 155 GLY B C 1
ATOM 2718 O O . GLY B 1 155 ? 16.663 21.010 12.121 1.00 16.93 155 GLY B O 1
ATOM 2719 N N . GLU B 1 156 ? 16.615 18.881 12.875 1.00 15.93 156 GLU B N 1
ATOM 2720 C CA . GLU B 1 156 ? 17.134 18.327 11.627 1.00 19.75 156 GLU B CA 1
ATOM 2721 C C . GLU B 1 156 ? 16.323 18.784 10.413 1.00 16.94 156 GLU B C 1
ATOM 2722 O O . GLU B 1 156 ? 15.108 18.572 10.339 1.00 15.23 156 GLU B O 1
ATOM 2728 N N . ASN B 1 157 ? 17.011 19.407 9.459 1.00 14.56 157 ASN B N 1
ATOM 2729 C CA . ASN B 1 157 ? 16.477 19.800 8.157 1.00 12.88 157 ASN B CA 1
ATOM 2730 C C . ASN B 1 157 ? 15.378 20.853 8.206 1.00 18.08 157 ASN B C 1
ATOM 2731 O O . ASN B 1 157 ? 14.716 21.085 7.188 1.00 15.69 157 ASN B O 1
ATOM 2736 N N . VAL B 1 158 ? 15.157 21.502 9.347 1.00 15.53 158 VAL B N 1
ATOM 2737 C CA . VAL B 1 158 ? 14.108 22.518 9.409 1.00 14.65 158 VAL B CA 1
ATOM 2738 C C . VAL B 1 158 ? 14.505 23.733 8.587 1.00 14.01 158 VAL B C 1
ATOM 2739 O O . VAL B 1 158 ? 13.768 24.170 7.690 1.00 12.97 158 VAL B O 1
ATOM 2743 N N . GLU B 1 159 ? 15.682 24.293 8.871 1.00 16.98 159 GLU B N 1
ATOM 2744 C CA A GLU B 1 159 ? 16.179 25.404 8.070 0.52 16.55 159 GLU B CA 1
ATOM 2745 C CA B GLU B 1 159 ? 16.170 25.407 8.069 0.48 16.77 159 GLU B CA 1
ATOM 2746 C C . GLU B 1 159 ? 16.206 25.036 6.593 1.00 18.07 159 GLU B C 1
ATOM 2747 O O . GLU B 1 159 ? 15.811 25.834 5.737 1.00 18.10 159 GLU B O 1
ATOM 2758 N N . GLU B 1 160 ? 16.631 23.809 6.286 1.00 15.99 160 GLU B N 1
ATOM 2759 C CA A GLU B 1 160 ? 16.783 23.420 4.890 0.62 18.00 160 GLU B CA 1
ATOM 2760 C CA B GLU B 1 160 ? 16.778 23.399 4.888 0.38 18.52 160 GLU B CA 1
ATOM 2761 C C . GLU B 1 160 ? 15.442 23.399 4.159 1.00 17.05 160 GLU B C 1
ATOM 2762 O O . GLU B 1 160 ? 15.369 23.778 2.984 1.00 16.27 160 GLU B O 1
ATOM 2773 N N . ALA B 1 161 ? 14.377 22.964 4.825 1.00 13.20 161 ALA B N 1
ATOM 2774 C CA . ALA B 1 161 ? 13.078 22.947 4.170 1.00 11.16 161 ALA B CA 1
ATOM 2775 C C . ALA B 1 161 ? 12.662 24.356 3.758 1.00 11.53 161 ALA B C 1
ATOM 2776 O O . ALA B 1 161 ? 12.263 24.595 2.609 1.00 11.83 161 ALA B O 1
ATOM 2778 N N . TYR B 1 162 ? 12.745 25.311 4.690 1.00 11.58 162 TYR B N 1
ATOM 2779 C CA . TYR B 1 162 ? 12.370 26.682 4.357 1.00 10.38 162 TYR B CA 1
ATOM 2780 C C . TYR B 1 162 ? 13.319 27.288 3.334 1.00 14.03 162 TYR B C 1
ATOM 2781 O O . TYR B 1 162 ? 12.884 28.026 2.444 1.00 13.26 162 TYR B O 1
ATOM 2790 N N . ALA B 1 163 ? 14.625 27.026 3.468 1.00 13.68 163 ALA B N 1
ATOM 2791 C CA . ALA B 1 163 ? 15.589 27.592 2.527 1.00 14.66 163 ALA B CA 1
ATOM 2792 C C . ALA B 1 163 ? 15.354 27.075 1.116 1.00 13.35 163 ALA B C 1
ATOM 2793 O O . ALA B 1 163 ? 15.489 27.837 0.148 1.00 15.25 163 ALA B O 1
ATOM 2795 N N . ASN B 1 164 ? 15.038 25.782 0.980 1.00 11.17 164 ASN B N 1
ATOM 2796 C CA A ASN B 1 164 ? 14.760 25.259 -0.353 0.56 14.78 164 ASN B CA 1
ATOM 2797 C CA B ASN B 1 164 ? 14.714 25.199 -0.324 0.44 12.03 164 ASN B CA 1
ATOM 2798 C C . ASN B 1 164 ? 13.509 25.900 -0.932 1.00 12.20 164 ASN B C 1
ATOM 2799 O O . ASN B 1 164 ? 13.514 26.304 -2.101 1.00 13.26 164 ASN B O 1
ATOM 2808 N N . LEU B 1 165 ? 12.458 26.061 -0.124 1.00 10.10 165 LEU B N 1
ATOM 2809 C CA . LEU B 1 165 ? 11.256 26.726 -0.611 1.00 9.79 165 LEU B CA 1
ATOM 2810 C C . LEU B 1 165 ? 11.565 28.149 -1.063 1.00 10.65 165 LEU B C 1
ATOM 2811 O O . LEU B 1 165 ? 11.112 28.582 -2.136 1.00 11.08 165 LEU B O 1
ATOM 2816 N N . CYS B 1 166 ? 12.350 28.887 -0.268 1.00 9.09 166 CYS B N 1
ATOM 2817 C CA . CYS B 1 166 ? 12.745 30.244 -0.651 1.00 11.06 166 CYS B CA 1
ATOM 2818 C C . CYS B 1 166 ? 13.464 30.267 -1.994 1.00 11.97 166 CYS B C 1
ATOM 2819 O O . CYS B 1 166 ? 13.183 31.128 -2.832 1.00 13.24 166 CYS B O 1
ATOM 2822 N N . ARG B 1 167 ? 14.413 29.352 -2.210 1.00 10.61 167 ARG B N 1
ATOM 2823 C CA . ARG B 1 167 ? 15.125 29.358 -3.487 1.00 10.12 167 ARG B CA 1
ATOM 2824 C C . ARG B 1 167 ? 14.174 29.082 -4.649 1.00 10.46 167 ARG B C 1
ATOM 2825 O O . ARG B 1 167 ? 14.285 29.709 -5.708 1.00 12.55 167 ARG B O 1
ATOM 2833 N N . ILE B 1 168 ? 13.233 28.139 -4.469 1.00 9.30 168 ILE B N 1
ATOM 2834 C CA . ILE B 1 168 ? 12.244 27.856 -5.513 1.00 9.96 168 ILE B CA 1
ATOM 2835 C C . ILE B 1 168 ? 11.404 29.098 -5.808 1.00 9.56 168 ILE B C 1
ATOM 2836 O O . ILE B 1 168 ? 11.151 29.435 -6.975 1.00 11.53 168 ILE B O 1
ATOM 2841 N N . MET B 1 169 ? 10.952 29.794 -4.762 1.00 11.10 169 MET B N 1
ATOM 2842 C CA . MET B 1 169 ? 10.139 30.986 -4.989 1.00 10.46 169 MET B CA 1
ATOM 2843 C C . MET B 1 169 ? 10.932 32.069 -5.710 1.00 9.79 169 MET B C 1
ATOM 2844 O O . MET B 1 169 ? 10.383 32.779 -6.555 1.00 12.08 169 MET B O 1
ATOM 2849 N N . ILE B 1 170 ? 12.219 32.215 -5.374 1.00 11.19 170 ILE B N 1
ATOM 2850 C CA . ILE B 1 170 ? 13.071 33.194 -6.048 1.00 11.43 170 ILE B CA 1
ATOM 2851 C C . ILE B 1 170 ? 13.220 32.849 -7.524 1.00 13.98 170 ILE B C 1
ATOM 2852 O O . ILE B 1 170 ? 13.121 33.719 -8.396 1.00 14.16 170 ILE B O 1
ATOM 2857 N N . GLU B 1 171 ? 13.477 31.570 -7.830 1.00 12.37 171 GLU B N 1
ATOM 2858 C CA . GLU B 1 171 ? 13.588 31.174 -9.230 1.00 14.20 171 GLU B CA 1
ATOM 2859 C C . GLU B 1 171 ? 12.285 31.433 -9.980 1.00 14.65 171 GLU B C 1
ATOM 2860 O O . GLU B 1 171 ? 12.303 31.851 -11.143 1.00 16.60 171 GLU B O 1
ATOM 2866 N N . GLU B 1 172 ? 11.142 31.222 -9.321 1.00 13.34 172 GLU B N 1
ATOM 2867 C CA A GLU B 1 172 ? 9.863 31.529 -9.955 0.51 14.31 172 GLU B CA 1
ATOM 2868 C CA B GLU B 1 172 ? 9.869 31.532 -9.966 0.49 14.32 172 GLU B CA 1
ATOM 2869 C C . GLU B 1 172 ? 9.692 33.032 -10.159 1.00 14.90 172 GLU B C 1
ATOM 2870 O O . GLU B 1 172 ? 9.195 33.470 -11.205 1.00 17.17 172 GLU B O 1
ATOM 2881 N N . SER B 1 173 ? 10.096 33.839 -9.172 1.00 15.75 173 SER B N 1
ATOM 2882 C CA . SER B 1 173 ? 10.059 35.290 -9.352 1.00 16.17 173 SER B CA 1
ATOM 2883 C C . SER B 1 173 ? 10.879 35.705 -10.562 1.00 16.89 173 SER B C 1
ATOM 2884 O O . SER B 1 173 ? 10.466 36.579 -11.335 1.00 18.65 173 SER B O 1
ATOM 2887 N N . LYS B 1 174 ? 12.062 35.108 -10.723 1.00 17.54 174 LYS B N 1
ATOM 2888 C CA . LYS B 1 174 ? 12.897 35.415 -11.879 1.00 21.57 174 LYS B CA 1
ATOM 2889 C C . LYS B 1 174 ? 12.259 34.924 -13.175 1.00 21.04 174 LYS B C 1
ATOM 2890 O O . LYS B 1 174 ? 12.312 35.621 -14.194 1.00 23.41 174 LYS B O 1
ATOM 2896 N N . ASP B 1 175 ? 11.634 33.738 -13.150 1.00 22.19 175 ASP B N 1
ATOM 2897 C CA . ASP B 1 175 ? 10.875 33.268 -14.311 1.00 22.64 175 ASP B CA 1
ATOM 2898 C C . ASP B 1 175 ? 9.831 34.300 -14.711 1.00 26.26 175 ASP B C 1
ATOM 2899 O O . ASP B 1 175 ? 9.650 34.600 -15.896 1.00 27.57 175 ASP B O 1
ATOM 2904 N N . ILE B 1 176 ? 9.096 34.819 -13.724 1.00 24.92 176 ILE B N 1
ATOM 2905 C CA . ILE B 1 176 ? 8.051 35.796 -14.015 1.00 29.47 176 ILE B CA 1
ATOM 2906 C C . ILE B 1 176 ? 8.651 37.056 -14.616 1.00 28.14 176 ILE B C 1
ATOM 2907 O O . ILE B 1 176 ? 8.109 37.624 -15.573 1.00 35.53 176 ILE B O 1
ATOM 2912 N N . SER B 1 177 ? 9.788 37.505 -14.082 1.00 28.55 177 SER B N 1
ATOM 2913 C CA . SER B 1 177 ? 10.422 38.706 -14.620 1.00 34.46 177 SER B CA 1
ATOM 2914 C C . SER B 1 177 ? 10.898 38.486 -16.051 1.00 34.74 177 SER B C 1
ATOM 2915 O O . SER B 1 177 ? 10.842 39.403 -16.881 1.00 38.55 177 SER B O 1
ATOM 2918 N N . GLU B 1 178 ? 11.377 37.277 -16.358 1.00 34.98 178 GLU B N 1
ATOM 2919 C CA . GLU B 1 178 ? 11.789 36.963 -17.726 1.00 34.15 178 GLU B CA 1
ATOM 2920 C C . GLU B 1 178 ? 10.588 36.877 -18.659 1.00 36.29 178 GLU B C 1
ATOM 2921 O O . GLU B 1 178 ? 10.636 37.372 -19.792 1.00 41.90 178 GLU B O 1
ATOM 2927 N N . MET B 1 179 ? 9.509 36.244 -18.206 1.00 47.91 179 MET B N 1
ATOM 2928 C CA . MET B 1 179 ? 8.286 36.127 -18.993 1.00 55.53 179 MET B CA 1
ATOM 2929 C C . MET B 1 179 ? 7.654 37.496 -19.220 1.00 63.84 179 MET B C 1
ATOM 2930 O O . MET B 1 179 ? 6.816 37.664 -20.106 1.00 73.13 179 MET B O 1
#

Solvent-accessible surface area: 16522 Å² total; per-residue (Å²): 216,40,47,110,44,206,15,27,0,0,1,0,2,26,54,78,0,13,22,35,31,0,11,9,39,8,39,99,116,75,73,70,125,94,83,155,167,102,177,75,73,94,76,30,65,46,155,13,79,23,126,107,45,76,1,42,0,33,0,68,1,44,34,98,162,118,104,32,10,0,151,55,1,59,0,0,0,0,0,0,2,0,29,90,95,160,2,27,91,34,2,48,82,48,1,33,36,0,4,94,22,30,114,93,68,8,17,0,0,0,0,0,2,52,14,47,78,170,158,59,66,79,0,44,41,110,57,0,79,94,34,2,86,29,16,14,18,37,40,11,38,0,0,3,86,83,22,90,65,2,83,74,0,0,17,11,0,0,38,0,0,0,15,27,22,74,4,77,64,42,18,108,85,94,228,97,41,131,46,165,10,24,0,0,1,2,5,21,15,69,0,12,19,95,30,0,14,28,52,6,34,112,113,92,67,86,120,162,142,35,80,49,168,17,83,14,104,123,57,85,1,84,2,12,0,44,5,77,56,35,96,54,133,46,215,82,75,66,65,24,164,46,17,2,196,54,1,51,0,0,0,0,0,0,1,0,28,92,86,174,2,28,109,15,1,42,57,10,0,27,0,0,5,37,26,30,104,96,67,7,18,0,0,0,0,0,3,53,9,40,76,151,155,65,61,79,0,37,46,115,55,0,85,90,34,2,62,15,14,13,14,20,43,19,40,0,0,4,88,82,21,94,47,2,85,88,0,0,24,11,0,0,43,8,0,1,11,30,21,96,10,90,100,83,52

Secondary structure (DSSP, 8-state):
--EEEEEEEEEE-STTSSHHHHHHHHHH----TT----SS-SEEEEEEEEGGGTEEEEEEEEE--HHHHHTTEEEEEEEEETT-HHHHHTHHHHHHHHHHHHTS---EEEEEE-TT-GGG--S-HHHHHHHHHHTT-EEEEE-TTT-TTHHHHHHHHHHHHHHHHHHHHHHTT-/--EEEEEEEEEE-STTSSHHHHHHHHHHS------EEEEEEETTTTEEEEEEEEE-SS-PPP-SS-TTTSTTEEEEEEEEETT-HHHHHTHHHHHHHHHHHHTS---EEEEEE-TT-TTT--S-HHHHHHHHHHTT-EEEE--TTT-TTHHHHHHHHHHHHHHHHHHHHH-

Nearest PDB structures (foldseek):
  7ezb-assembly1_B  TM=1.006E+00  e=2.173E-37  Candidatus Thorarchaeota archaeon SMTZ1-45
  7ezd-assembly2_B  TM=1.006E+00  e=2.530E-35  Candidatus Thorarchaeota archaeon SMTZ1-45
  7eze-assembly2_B  TM=9.970E-01  e=1.152E-33  Candidatus Thorarchaeota archaeon SMTZ1-45
  7ezb-assembly1_A  TM=9.405E-01  e=1.276E-30  Candidatus Thorarchaeota archaeon SMTZ1-45
  6y7g-assembly2_B  TM=8.873E-01  e=2.132E-15  Homo sapiens

Organism: NCBI:txid1706444

Radius of gyration: 20.8 Å; Cα contacts (8 Å, |Δi|>4): 715; chains: 2; bounding box: 51×46×68 Å

B-factor: mean 23.6, std 15.05, range [7.0, 90.24]

InterPro domains:
  IPR001806 Small GTPase [PF00071] (8-169)
  IPR001806 Small GTPase [PS51421] (1-182)
  IPR001806 Small GTPase [SM00174] (9-172)
  IPR005225 Small GTP-binding domain [TIGR00231] (5-163)
  IPR027417 P-loop containing nucleoside triphosphate hydrolase [G3DSA:3.40.50.300] (2-182)
  IPR027417 P-loop containing nucleoside triphosphate hydrolase [SSF52540] (2-173)
  IPR050227 Ras-related protein Rab [PTHR47977] (7-173)